Protein 6HP1 (pdb70)

Sequence (297 aa):
EDYLTVCPFERKIPGFSMSRVILNPEKYPLEREMVREKQVEMRQVLFCKENFSRVQKVLDFGCGGHHGGTTDVIQIAELYPHIKTHGFTITKAQAELGNQRIAQKNLGARAKIFNKDSSKDAFPDLYDMIVGIEVSFHIRNKHGLFQNISSSLNEEGTVLLIDYIANTRGPIVDQNVEVSIPTVQEWIELLAEHQLVIDEIIDVSPQIANALHDPDVEQYIKHLPKAVQDLYINTVNQSISLERGWISYCLFKLKKAPHLTYTKRCEWNASKLSKKRPYPEALAEMINSGYIPYPKQQTRT

InterPro domains:
  IPR006162 Phosphopantetheine attachment site [PS00012] (426-441)
  IPR006162 Phosphopantetheine attachment site [PS00012] (2368-2383)
  IPR009081 Phosphopantetheine binding ACP domain [PF00550] (401-467)
  IPR009081 Phosphopantetheine binding ACP domain [PF00550] (1481-1546)
  IPR009081 Phosphopantetheine binding ACP domain [PF00550] (1600-1664)
  IPR009081 Phosphopantetheine binding ACP domain [PF00550] (2346-2409)
  IPR009081 Phosphopantetheine binding ACP domain [PS50075] (397-471)
  IPR009081 Phosphopantetheine binding ACP domain [PS50075] (1473-1550)
  IPR009081 Phosphopantetheine binding ACP domain [PS50075] (1591-1668)
  IPR009081 Phosphopantetheine binding ACP domain [PS50075] (2338-2413)
  IPR013217 Methyltransfe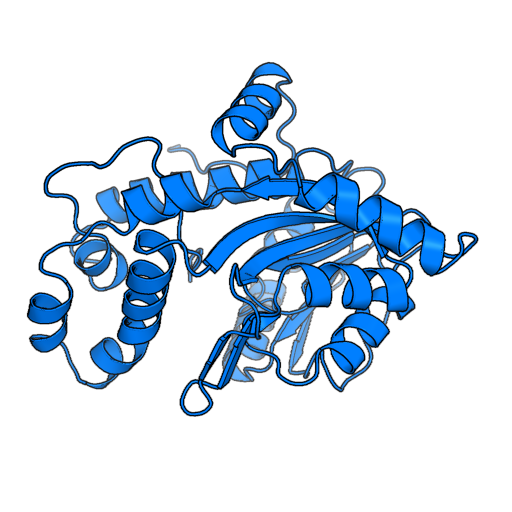rase type 12 [PF08242] (173-277)
  IPR013217 Methyltransferase type 12 [PF08242] (1222-1317)
  IPR014030 Beta-ketoacyl synthase-like, N-terminal domain [PF00109] (535-783)
  IPR014030 Beta-ketoacyl synthase-like, N-terminal domain [PF00109] (1707-1944)
  IPR014031 Beta-ketoacyl synthase, C-terminal domain [PF02801] (791-906)
  IPR014031 Beta-ketoacyl synthase, C-terminal domain [PF02801] (1952-2069)
  IPR016039 Thiolase-like [G3DSA:3.40.47.10] (536-1121)
  IPR016039 Thiolase-like [G3DSA:3.40.47.10] (1708-2289)
  IPR016039 Thiolase-like [SSF53901] (531-962)
  IPR016039 Thiolase-like [SSF53901] (1704-2109)

Organism: Brevibacillus brevis (strain 47 / JCM 6285 / NBRC 100599) (NCBI:txid358681)

Foldseek 3Di:
DAQDDQFFDPFFDPPDAPLCCVVVCVVVVVVVLVRRVRSFLVVLLLCQVDDLVPWAEEEEEACLNPPCLVQSCVLRVRHAYEYEHLDPVSQVVSVVVCVVVVNVVRGHYDNDHLLPDADDAAGQEYEYEAHPQLPDRLLSNLLRVLVRYDQFHKYKYWYKEFCDPAWDADVVSSGTHYHLLRVLLSQLVSQKAFPAKEWRLVRSLSSNVHVCVLVVLVVDDPVSSVVCVVVVVVSVCSVVVRMTTMITMMHGHVVDHSVVRSVRSNVRVVCHHYPVVSSVVSVVVVRRPDDDRDDDD

Nearest PDB structures (foldseek):
  6hp2-assembly1_A  TM=9.962E-01  e=2.944E-61  Brevibacillus brevis NBRC 100599
  6ecv-assembly1_A  TM=9.209E-01  e=7.630E-30  Stigmatella aurantiaca
  6ecx-assembly1_A  TM=9.294E-01  e=8.750E-29  Stigmatella aurantiaca
  6ect-assembly1_A  TM=9.116E-01  e=5.710E-29  Stigmatella aurantiaca
  6ecw-assembly1_B  TM=9.035E-01  e=3.348E-28  Stigmatella aurantiaca

Secondary structure (DSSP, 8-state):
----S----SS--TT--HHHHHH-TTT-HHHHHHHHHHHHHHHHHHHTT--TTT--EEEETT-TTTHHHHHHHHH-TT-EEEEEES-HHHHHHHHHHHHHTT-TTTEEEEE--TTTSPPSS-EEEEEEES-GGG-S-HHHHHHHHHHTEEEEEEEEEEEEEE-SSS-EEETTTTEEE-BHHHHHHHHHHTTEEEEEEEE-HHHHHHHH--TTHHHHHTTS-HHHHHHHHHHHHHHHHHHHTSEEEEEEEEEE-TTS-HHHHHHHHHHHHTTPEEHHHHHHHHHHHT---SPPPP---

Structure (mmCIF, N/CA/C/O backbone):
data_6HP1
#
_entry.id   6HP1
#
_cell.length_a   44.613
_cell.length_b   71.760
_cell.length_c   61.192
_cell.angle_alpha   90.00
_cell.angle_beta   104.07
_cell.angle_gamma   90.00
#
_symmetry.space_group_name_H-M   'P 1 21 1'
#
loop_
_entity.id
_entity.type
_entity.pdbx_description
1 polymer 'Putative polyketide synthase'
2 non-polymer 'ETHYL MERCURY ION'
3 water water
#
loop_
_atom_site.group_PDB
_atom_site.id
_atom_site.type_symbol
_atom_site.label_atom_id
_atom_site.label_alt_id
_atom_site.label_comp_id
_atom_site.label_asym_id
_atom_site.label_entity_id
_atom_site.label_seq_id
_atom_site.pdbx_PDB_ins_code
_atom_site.Cartn_x
_atom_site.Cartn_y
_atom_site.Cartn_z
_atom_site.occupancy
_atom_site.B_iso_or_equiv
_atom_site.auth_seq_id
_atom_site.auth_comp_id
_atom_site.auth_asym_id
_atom_site.auth_atom_id
_atom_site.pdbx_PDB_model_num
ATOM 1 N N . GLU A 1 42 ? 7.379 38.338 53.155 1.00 104.83 1164 GLU A N 1
ATOM 2 C CA . GLU A 1 42 ? 7.551 37.109 52.386 1.00 109.45 1164 GLU A CA 1
ATOM 3 C C . GLU A 1 42 ? 6.818 37.234 51.055 1.00 106.29 1164 GLU A C 1
ATOM 4 O O . GLU A 1 42 ? 5.696 36.750 50.902 1.00 117.73 1164 GLU A O 1
ATOM 15 N N . ASP A 1 43 ? 7.472 37.881 50.097 1.00 81.26 1165 ASP A N 1
ATOM 16 C CA . ASP A 1 43 ? 6.852 38.265 48.834 1.00 75.33 1165 ASP A CA 1
ATOM 17 C C . ASP A 1 43 ? 7.967 38.715 47.894 1.00 68.27 1165 ASP A C 1
ATOM 18 O O . ASP A 1 43 ? 9.141 38.763 48.276 1.00 65.48 1165 ASP A O 1
ATOM 27 N N . TYR A 1 44 ? 7.590 39.028 46.653 1.00 62.67 1166 TYR A N 1
ATOM 28 C CA . TYR A 1 44 ? 8.467 39.791 45.772 1.00 58.38 1166 TYR A CA 1
ATOM 29 C C . TYR A 1 44 ? 8.459 41.245 46.223 1.00 55.04 1166 TYR A C 1
ATOM 30 O O . TYR A 1 44 ? 7.390 41.819 46.458 1.00 55.21 1166 TYR A O 1
ATOM 48 N N . LEU A 1 45 ? 9.645 41.840 46.347 1.00 50.93 1167 LEU A N 1
ATOM 49 C CA . LEU A 1 45 ? 9.789 43.180 46.901 1.00 51.34 1167 LEU A CA 1
ATOM 50 C C . LEU A 1 45 ? 10.229 44.215 45.869 1.00 45.57 1167 LEU A C 1
ATOM 51 O O . LEU A 1 45 ? 10.457 45.376 46.228 1.00 39.65 1167 LEU A O 1
ATOM 67 N N . THR A 1 46 ? 10.331 43.840 44.598 1.00 46.57 1168 THR A N 1
ATOM 68 C CA . THR A 1 46 ? 10.710 44.795 43.567 1.00 42.87 1168 THR A CA 1
ATOM 69 C C . THR A 1 46 ? 9.538 45.716 43.212 1.00 40.06 1168 THR A C 1
ATOM 70 O O . THR A 1 46 ? 8.372 45.426 43.497 1.00 34.21 1168 THR A O 1
ATOM 81 N N . VAL A 1 47 ? 9.863 46.834 42.567 1.00 40.20 1169 VAL A N 1
ATOM 82 C CA . VAL A 1 47 ? 8.851 47.643 41.887 1.00 35.67 1169 VAL A CA 1
ATOM 83 C C . VAL A 1 47 ? 8.343 46.802 40.721 1.00 34.34 1169 VAL A C 1
ATOM 84 O O . VAL A 1 47 ? 8.885 45.722 40.457 1.00 35.91 1169 VAL A O 1
ATOM 97 N N . CYS A 1 48 ? 7.335 47.286 39.997 1.00 28.28 1170 CYS A N 1
ATOM 98 C CA . CYS A 1 48 ? 6.763 46.478 38.924 1.00 23.98 1170 CYS A CA 1
ATOM 99 C C . CYS A 1 48 ? 6.312 47.339 37.780 1.00 22.45 1170 CYS A C 1
ATOM 100 O O . CYS A 1 48 ? 5.959 48.521 37.956 1.00 23.28 1170 CYS A O 1
ATOM 107 N N . PRO A 1 49 ? 6.223 46.787 36.556 1.00 22.42 1171 PRO A N 1
ATOM 108 C CA . PRO A 1 49 ? 5.780 47.555 35.399 1.00 23.39 1171 PRO A CA 1
ATOM 109 C C . PRO A 1 49 ? 4.268 47.577 35.203 1.00 23.80 1171 PRO A C 1
ATOM 110 O O . PRO A 1 49 ? 3.622 46.533 35.269 1.00 23.05 1171 PRO A O 1
ATOM 121 N N . PHE A 1 50 ? 3.704 48.759 34.961 1.00 23.89 1172 PHE A N 1
ATOM 122 C CA . PHE A 1 50 ? 2.337 48.912 34.482 1.00 24.47 1172 PHE A CA 1
ATOM 123 C C . PHE A 1 50 ? 2.394 49.440 33.057 1.00 23.99 1172 PHE A C 1
ATOM 124 O O . PHE A 1 50 ? 3.063 50.445 32.806 1.00 23.08 1172 PHE A O 1
ATOM 141 N N . GLU A 1 51 ? 1.626 48.831 32.155 1.00 23.14 1173 GLU A N 1
ATOM 142 C CA . GLU A 1 51 ? 1.582 49.341 30.789 1.00 25.13 1173 GLU A CA 1
ATOM 143 C C . GLU A 1 51 ? 0.983 50.735 30.737 1.00 22.90 1173 GLU A C 1
ATOM 144 O O . GLU A 1 51 ? 1.297 51.508 29.829 1.00 22.68 1173 GLU A O 1
ATOM 156 N N . ARG A 1 52 ? 0.120 51.071 31.699 1.00 23.20 1174 ARG A N 1
ATOM 157 C CA . ARG A 1 52 ? -0.542 52.363 31.752 1.00 23.74 1174 ARG A CA 1
ATOM 158 C C . ARG A 1 52 ? -0.730 52.742 33.210 1.00 22.08 1174 ARG A C 1
ATOM 159 O O . ARG A 1 52 ? -0.721 51.883 34.092 1.00 23.97 1174 ARG A O 1
ATOM 180 N N . LYS A 1 53 ? -0.937 54.028 33.449 1.00 24.30 1175 LYS A N 1
ATOM 181 C CA . LYS A 1 53 ? -1.332 54.491 34.771 1.00 30.55 1175 LYS A CA 1
ATOM 182 C C . LYS A 1 53 ? -2.764 54.051 35.046 1.00 30.27 1175 LYS A C 1
ATOM 183 O O . LYS A 1 53 ? -3.627 54.160 34.173 1.00 30.55 1175 LYS A O 1
ATOM 202 N N . ILE A 1 54 ? -3.006 53.539 36.243 1.00 30.50 1176 ILE A N 1
ATOM 203 C CA . ILE A 1 54 ? -4.356 53.186 36.685 1.00 33.34 1176 ILE A CA 1
ATOM 204 C C . ILE A 1 54 ? -4.841 54.322 37.597 1.00 32.92 1176 ILE A C 1
ATOM 205 O O . ILE A 1 54 ? -4.308 54.462 38.706 1.00 30.35 1176 ILE A O 1
ATOM 221 N N . PRO A 1 55 ? -5.785 55.140 37.161 1.00 37.20 1177 PRO A N 1
ATOM 222 C CA . PRO A 1 55 ? -6.225 56.252 38.016 1.00 39.53 1177 PRO A CA 1
ATOM 223 C C . PRO A 1 55 ? -6.750 55.736 39.347 1.00 38.31 1177 PRO A C 1
ATOM 224 O O . PRO A 1 55 ? -7.418 54.705 39.417 1.00 38.09 1177 PRO A O 1
ATOM 235 N N . GLY A 1 56 ? -6.410 56.451 40.418 1.00 36.95 1178 GLY A N 1
ATOM 236 C CA . GLY A 1 56 ? -6.817 56.065 41.750 1.00 41.06 1178 GLY A CA 1
ATOM 237 C C . GLY A 1 56 ? -5.969 55.003 42.406 1.00 40.70 1178 GLY A C 1
ATOM 238 O O . GLY A 1 56 ? -6.018 54.867 43.634 1.00 40.31 1178 GLY A O 1
ATOM 242 N N . PHE A 1 57 ? -5.192 54.239 41.639 1.00 37.08 1179 PHE A N 1
ATOM 243 C CA . PHE A 1 57 ? -4.372 53.182 42.213 1.00 38.38 1179 PHE A CA 1
ATOM 244 C C . PHE A 1 57 ? -3.181 53.816 42.919 1.00 37.23 1179 PHE A C 1
ATOM 245 O O . PHE A 1 57 ? -2.448 54.612 42.326 1.00 36.97 1179 PHE A O 1
ATOM 262 N N . SER A 1 58 ? -3.012 53.498 44.198 1.00 33.31 1180 SER A N 1
ATOM 263 C CA . SER A 1 58 ? -1.931 54.035 45.010 1.00 31.55 1180 SER A CA 1
ATOM 264 C C . SER A 1 58 ? -1.016 52.889 45.419 1.00 31.72 1180 SER A C 1
ATOM 265 O O . SER A 1 58 ? -1.380 52.068 46.274 1.00 31.17 1180 SER A O 1
ATOM 273 N N . MET A 1 59 ? 0.182 52.848 44.828 1.00 30.79 1181 MET A N 1
ATOM 274 C CA . MET A 1 59 ? 1.136 51.788 45.145 1.00 28.84 1181 MET A CA 1
ATOM 275 C C . MET A 1 59 ? 1.527 51.826 46.617 1.00 30.39 1181 MET A C 1
ATOM 276 O O . MET A 1 59 ? 1.640 50.780 47.263 1.00 33.40 1181 MET A O 1
ATOM 290 N N . SER A 1 60 ? 1.719 53.024 47.176 1.00 29.32 1182 SER A N 1
ATOM 291 C CA . SER A 1 60 ? 2.146 53.105 48.570 1.00 27.71 1182 SER A CA 1
ATOM 292 C C . SER A 1 60 ? 1.106 52.476 49.495 1.00 28.82 1182 SER A C 1
ATOM 293 O O . SER A 1 60 ? 1.462 51.744 50.424 1.00 32.48 1182 SER A O 1
ATOM 301 N N . ARG A 1 61 ? -0.181 52.756 49.263 1.00 27.76 1183 ARG A N 1
ATOM 302 C CA . ARG A 1 61 ? -1.224 52.154 50.094 1.00 32.28 1183 ARG A CA 1
ATOM 303 C C . ARG A 1 61 ? -1.242 50.633 49.952 1.00 33.81 1183 ARG A C 1
ATOM 304 O O . ARG A 1 61 ? -1.416 49.912 50.941 1.00 33.07 1183 ARG A O 1
ATOM 325 N N . VAL A 1 62 ? -1.043 50.128 48.732 1.00 33.13 1184 VAL A N 1
ATOM 326 C CA . VAL A 1 62 ? -1.102 48.691 48.491 1.00 31.56 1184 VAL A CA 1
ATOM 327 C C . VAL A 1 62 ? 0.129 47.997 49.059 1.00 33.31 1184 VAL A C 1
ATOM 328 O O . VAL A 1 62 ? 0.030 46.925 49.673 1.00 34.91 1184 VAL A O 1
ATOM 341 N N . ILE A 1 63 ? 1.307 48.592 48.871 1.00 29.66 1185 ILE A N 1
ATOM 342 C CA . ILE A 1 63 ? 2.530 47.964 49.351 1.00 26.96 1185 ILE A CA 1
ATOM 343 C C . ILE A 1 63 ? 2.601 48.034 50.868 1.00 30.55 1185 ILE A C 1
ATOM 344 O O . ILE A 1 63 ? 3.011 47.072 51.524 1.00 34.96 1185 ILE A O 1
ATOM 360 N N . LEU A 1 64 ? 2.213 49.162 51.444 1.00 30.86 1186 LEU A N 1
ATOM 361 C CA . LEU A 1 64 ? 2.368 49.359 52.878 1.00 36.20 1186 LEU A CA 1
ATOM 362 C C . LEU A 1 64 ? 1.172 48.872 53.684 1.00 41.58 1186 LEU A C 1
ATOM 363 O O . LEU A 1 64 ? 1.292 48.742 54.908 1.00 45.76 1186 LEU A O 1
ATOM 379 N N . ASN A 1 65 ? 0.033 48.585 53.038 1.00 39.51 1187 ASN A N 1
ATOM 380 C CA . ASN A 1 65 ? -1.143 48.041 53.726 1.00 43.18 1187 ASN A CA 1
ATOM 381 C C . ASN A 1 65 ? -1.615 46.748 53.070 1.00 37.50 1187 ASN A C 1
ATOM 382 O O . ASN A 1 65 ? -2.804 46.587 52.777 1.00 36.16 1187 ASN A O 1
ATOM 393 N N . PRO A 1 66 ? -0.721 45.786 52.846 1.00 42.32 1188 PRO A N 1
ATOM 394 C CA . PRO A 1 66 ? -1.111 44.588 52.087 1.00 45.20 1188 PRO A CA 1
ATOM 395 C C . PRO A 1 66 ? -2.273 43.820 52.702 1.00 49.80 1188 PRO A C 1
ATOM 396 O O . PRO A 1 66 ? -2.932 43.052 51.991 1.00 50.25 1188 PRO A O 1
ATOM 407 N N . GLU A 1 67 ? -2.543 43.988 53.995 1.00 51.06 1189 GLU A N 1
ATOM 408 C CA . GLU A 1 67 ? -3.675 43.308 54.612 1.00 52.03 1189 GLU A CA 1
ATOM 409 C C . GLU A 1 67 ? -4.989 44.014 54.321 1.00 48.60 1189 GLU A C 1
ATOM 410 O O . GLU A 1 67 ? -6.050 43.388 54.389 1.00 49.21 1189 GLU A O 1
ATOM 422 N N . LYS A 1 68 ? -4.938 45.298 54.002 1.00 44.61 1190 LYS A N 1
ATOM 423 C CA . LYS A 1 68 ? -6.125 46.030 53.604 1.00 42.55 1190 LYS A CA 1
ATOM 424 C C . LYS A 1 68 ? -6.422 45.905 52.114 1.00 42.35 1190 LYS A C 1
ATOM 425 O O . LYS A 1 68 ? -7.589 46.006 51.719 1.00 40.96 1190 LYS A O 1
ATOM 444 N N . TYR A 1 69 ? -5.413 45.639 51.281 1.00 40.42 1191 TYR A N 1
ATOM 445 C CA . TYR A 1 69 ? -5.579 45.601 49.825 1.00 35.78 1191 TYR A CA 1
ATOM 446 C C . TYR A 1 69 ? -4.980 44.326 49.255 1.00 30.82 1191 TYR A C 1
ATOM 447 O O . TYR A 1 69 ? -4.119 44.371 48.373 1.00 30.85 1191 TYR A O 1
ATOM 465 N N . PRO A 1 70 ? -5.421 43.160 49.729 1.00 29.81 1192 PRO A N 1
ATOM 466 C CA . PRO A 1 70 ? -4.739 41.926 49.312 1.00 28.14 1192 PRO A CA 1
ATOM 467 C C . PRO A 1 70 ? -4.874 41.624 47.833 1.00 26.61 1192 PRO A C 1
ATOM 468 O O . PRO A 1 70 ? -3.933 41.110 47.222 1.00 27.15 1192 PRO A O 1
ATOM 479 N N . LEU A 1 71 ? -6.033 41.901 47.243 1.00 26.43 1193 LEU A N 1
ATOM 480 C CA . LEU A 1 71 ? -6.228 41.563 45.838 1.00 25.74 1193 LEU A CA 1
ATOM 481 C C . LEU A 1 71 ? -5.536 42.561 44.940 1.00 25.28 1193 LEU A C 1
ATOM 482 O O . LEU A 1 71 ? -5.002 42.181 43.892 1.00 24.63 1193 LEU A O 1
ATOM 498 N N . GLU A 1 72 ? -5.485 43.830 45.347 1.00 24.77 1194 GLU A N 1
ATOM 499 C CA . GLU A 1 72 ? -4.600 44.760 44.656 1.00 23.88 1194 GLU A CA 1
ATOM 500 C C . GLU A 1 72 ? -3.143 44.321 44.781 1.00 23.77 1194 GLU A C 1
ATOM 501 O O . GLU A 1 72 ? -2.351 44.493 43.851 1.00 22.41 1194 GLU A O 1
ATOM 513 N N . ARG A 1 73 ? -2.758 43.772 45.936 1.00 24.47 1195 ARG A N 1
ATOM 514 C CA . ARG A 1 73 ? -1.375 43.337 46.088 1.00 23.05 1195 ARG A CA 1
ATOM 515 C C . ARG A 1 73 ? -1.077 42.162 45.172 1.00 23.15 1195 ARG A C 1
ATOM 516 O O . ARG A 1 73 ? 0.068 41.982 44.743 1.00 23.31 1195 ARG A O 1
ATOM 537 N N . GLU A 1 74 ? -2.097 41.350 44.879 1.00 24.69 1196 GLU A N 1
ATOM 538 C CA . GLU A 1 74 ? -1.977 40.277 43.894 1.00 22.57 1196 GLU A CA 1
ATOM 539 C C . GLU A 1 74 ? -1.816 40.823 42.482 1.00 23.77 1196 GLU A C 1
ATOM 540 O O . GLU A 1 74 ? -1.073 40.254 41.672 1.00 25.52 1196 GLU A O 1
ATOM 552 N N . MET A 1 75 ? -2.521 41.912 42.156 1.00 26.53 1197 MET A N 1
ATOM 553 C CA . MET A 1 75 ? -2.321 42.584 40.876 1.00 25.28 1197 MET A CA 1
ATOM 554 C C . MET A 1 75 ? -0.871 43.014 40.714 1.00 23.92 1197 MET A C 1
ATOM 555 O O . MET A 1 75 ? -0.256 42.787 39.671 1.00 24.13 1197 MET A O 1
ATOM 569 N N . VAL A 1 76 ? -0.313 43.639 41.751 1.00 24.34 1198 VAL A N 1
ATOM 570 C CA . VAL A 1 76 ? 1.085 44.036 41.719 1.00 23.13 1198 VAL A CA 1
ATOM 571 C C . VAL A 1 76 ? 1.989 42.814 41.580 1.00 21.96 1198 VAL A C 1
ATOM 572 O O . VAL A 1 76 ? 2.939 42.815 40.793 1.00 22.19 1198 VAL A O 1
ATOM 585 N N . ARG A 1 77 ? 1.709 41.760 42.348 1.00 21.78 1199 ARG A N 1
ATOM 586 C CA . ARG A 1 77 ? 2.521 40.550 42.292 1.00 22.52 1199 ARG A CA 1
ATOM 587 C C . ARG A 1 77 ? 2.599 39.967 40.875 1.00 20.59 1199 ARG A C 1
ATOM 588 O O . ARG A 1 77 ? 3.667 39.503 40.448 1.00 20.05 1199 ARG A O 1
ATOM 609 N N . GLU A 1 78 ? 1.469 39.930 40.159 1.00 20.57 1200 GLU A N 1
ATOM 610 C CA . GLU A 1 78 ? 1.453 39.423 38.792 1.00 22.99 1200 GLU A CA 1
ATOM 611 C C . GLU A 1 78 ? 2.407 40.192 37.895 1.00 22.30 1200 GLU A C 1
ATOM 612 O O . GLU A 1 78 ? 3.007 39.617 36.981 1.00 22.42 1200 GLU A O 1
ATOM 624 N N . LYS A 1 79 ? 2.541 41.501 38.122 1.00 23.36 1201 LYS A N 1
ATOM 625 C CA . LYS A 1 79 ? 3.469 42.303 37.336 1.00 23.40 1201 LYS A CA 1
ATOM 626 C C . LYS A 1 79 ? 4.899 42.118 37.809 1.00 20.54 1201 LYS A C 1
ATOM 627 O O . LYS A 1 79 ? 5.831 42.173 36.999 1.00 20.13 1201 LYS A O 1
ATOM 646 N N . GLN A 1 80 ? 5.098 41.889 39.104 1.00 19.89 1202 GLN A N 1
ATOM 647 C CA . GLN A 1 80 ? 6.426 41.541 39.585 1.00 22.31 1202 GLN A CA 1
ATOM 648 C C . GLN A 1 80 ? 6.896 40.229 38.959 1.00 22.12 1202 GLN A C 1
ATOM 649 O O . GLN A 1 80 ? 8.064 40.093 38.567 1.00 22.39 1202 GLN A O 1
ATOM 663 N N . VAL A 1 81 ? 5.995 39.260 38.865 1.00 20.30 1203 VAL A N 1
ATOM 664 C CA . VAL A 1 81 ? 6.309 37.970 38.263 1.00 19.65 1203 VAL A CA 1
ATOM 665 C C . VAL A 1 81 ? 6.581 38.128 36.772 1.00 18.68 1203 VAL A C 1
ATOM 666 O O . VAL A 1 81 ? 7.558 37.581 36.240 1.00 19.25 1203 VAL A O 1
ATOM 679 N N . GLU A 1 82 ? 5.728 38.890 36.083 1.00 19.18 1204 GLU A N 1
ATOM 680 C CA . GLU A 1 82 ? 5.908 39.127 34.655 1.00 20.18 1204 GLU A CA 1
ATOM 681 C C . GLU A 1 82 ? 7.284 39.709 34.348 1.00 18.53 1204 GLU A C 1
ATOM 682 O O . GLU A 1 82 ? 7.960 39.274 33.406 1.00 18.17 1204 GLU A O 1
ATOM 694 N N . MET A 1 83 ? 7.699 40.717 35.103 1.00 17.16 1205 MET A N 1
ATOM 695 C CA . MET A 1 83 ? 8.995 41.339 34.837 1.00 17.51 1205 MET A CA 1
ATOM 696 C C . MET A 1 83 ? 10.132 40.350 35.045 1.00 19.12 1205 MET A C 1
ATOM 697 O O . MET A 1 83 ? 11.088 40.306 34.265 1.00 18.82 1205 MET A O 1
ATOM 711 N N . ARG A 1 84 ? 10.040 39.539 36.087 1.00 17.80 1206 ARG A N 1
ATOM 712 C CA . ARG A 1 84 ? 11.012 38.468 36.262 1.00 17.19 1206 ARG A CA 1
ATOM 713 C C . ARG A 1 84 ? 10.980 37.475 35.103 1.00 18.49 1206 ARG A C 1
ATOM 714 O O . ARG A 1 84 ? 12.025 36.941 34.706 1.00 19.69 1206 ARG A O 1
ATOM 735 N N . GLN A 1 85 ? 9.798 37.190 34.558 1.00 18.15 1207 GLN A N 1
ATOM 736 C CA . GLN A 1 85 ? 9.713 36.264 33.438 1.00 19.29 1207 GLN A CA 1
ATOM 737 C C . GLN A 1 85 ? 10.467 36.810 32.235 1.00 19.08 1207 GLN A C 1
ATOM 738 O O . GLN A 1 85 ? 11.220 36.084 31.577 1.00 18.10 1207 GLN A O 1
ATOM 752 N N . VAL A 1 86 ? 10.286 38.097 31.944 1.00 18.81 1208 VAL A N 1
ATOM 753 C CA . VAL A 1 86 ? 11.051 38.740 30.879 1.00 17.40 1208 VAL A CA 1
ATOM 754 C C . VAL A 1 86 ? 12.555 38.656 31.174 1.00 16.42 1208 VAL A C 1
ATOM 755 O O . VAL A 1 86 ? 13.353 38.391 30.275 1.00 17.06 1208 VAL A O 1
ATOM 768 N N . LEU A 1 87 ? 12.958 38.832 32.443 1.00 16.69 1209 LEU A N 1
ATOM 769 C CA . LEU A 1 87 ? 14.380 38.750 32.775 1.00 18.53 1209 LEU A CA 1
ATOM 770 C C . LEU A 1 87 ? 14.950 37.366 32.466 1.00 19.22 1209 LEU A C 1
ATOM 771 O O . LEU A 1 87 ? 16.096 37.245 32.004 1.00 17.82 1209 LEU A O 1
ATOM 787 N N . PHE A 1 88 ? 14.185 36.317 32.742 1.00 18.54 1210 PHE A N 1
ATOM 788 C CA . PHE A 1 88 ? 14.690 34.955 32.643 1.00 18.20 1210 PHE A CA 1
ATOM 789 C C . PHE A 1 88 ? 14.330 34.246 31.341 1.00 17.24 1210 PHE A C 1
ATOM 790 O O . PHE A 1 88 ? 14.719 33.080 31.165 1.00 18.02 1210 PHE A O 1
ATOM 807 N N . CYS A 1 89 ? 13.617 34.875 30.430 1.00 18.19 1211 CYS A N 1
ATOM 808 C CA . CYS A 1 89 ? 12.975 34.072 29.395 1.00 19.84 1211 CYS A CA 1
ATOM 809 C C . CYS A 1 89 ? 13.896 33.642 28.261 1.00 21.56 1211 CYS A C 1
ATOM 810 O O . CYS A 1 89 ? 13.426 32.931 27.360 1.00 24.57 1211 CYS A O 1
ATOM 817 N N . LYS A 1 90 ? 15.175 34.021 28.266 1.00 19.33 1212 LYS A N 1
ATOM 818 C CA . LYS A 1 90 ? 16.116 33.467 27.296 1.00 20.31 1212 LYS A CA 1
ATOM 819 C C . LYS A 1 90 ? 17.011 32.376 27.883 1.00 21.89 1212 LYS A C 1
ATOM 820 O O . LYS A 1 90 ? 17.843 31.824 27.159 1.00 24.58 1212 LYS A O 1
ATOM 839 N N . GLU A 1 91 ? 16.825 32.012 29.145 1.00 20.82 1213 GLU A N 1
ATOM 840 C CA . GLU A 1 91 ? 17.660 30.997 29.765 1.00 19.13 1213 GLU A CA 1
ATOM 841 C C . GLU A 1 91 ? 17.103 29.602 29.521 1.00 20.03 1213 GLU A C 1
ATOM 842 O O . GLU A 1 91 ? 15.884 29.391 29.506 1.00 20.54 1213 GLU A O 1
ATOM 854 N N . ASN A 1 92 ? 18.008 28.652 29.330 1.00 20.70 1214 ASN A N 1
ATOM 855 C CA . ASN A 1 92 ? 17.664 27.237 29.207 1.00 23.43 1214 ASN A CA 1
ATOM 856 C C . ASN A 1 92 ? 17.985 26.598 30.547 1.00 22.43 1214 ASN A C 1
ATOM 857 O O . ASN A 1 92 ? 19.133 26.240 30.816 1.00 22.88 1214 ASN A O 1
ATOM 868 N N . PHE A 1 93 ? 16.962 26.440 31.386 1.00 22.05 1215 PHE A N 1
ATOM 869 C CA . PHE A 1 93 ? 17.175 25.885 32.716 1.00 25.36 1215 PHE A CA 1
ATOM 870 C C . PHE A 1 93 ? 17.586 24.420 32.667 1.00 26.67 1215 PHE A C 1
ATOM 871 O O . PHE A 1 93 ? 18.144 23.913 33.648 1.00 25.39 1215 PHE A O 1
ATOM 888 N N . SER A 1 94 ? 17.381 23.736 31.534 1.00 24.56 1216 SER A N 1
ATOM 889 C CA . SER A 1 94 ? 17.856 22.353 31.449 1.00 27.99 1216 SER A CA 1
ATOM 890 C C . SER A 1 94 ? 19.372 22.298 31.359 1.00 29.32 1216 SER A C 1
ATOM 891 O O . SER A 1 94 ? 19.980 21.317 31.813 1.00 29.46 1216 SER A O 1
ATOM 899 N N . ARG A 1 95 ? 19.991 23.301 30.7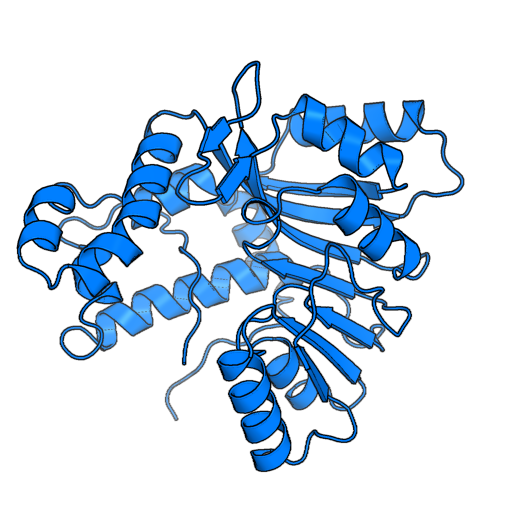33 1.00 29.16 1217 ARG A N 1
ATOM 900 C CA . ARG A 1 95 ? 21.445 23.347 30.647 1.00 31.09 1217 ARG A CA 1
ATOM 901 C C . ARG A 1 95 ? 22.075 23.886 31.921 1.00 30.14 1217 ARG A C 1
ATOM 902 O O . ARG A 1 95 ? 23.215 23.550 32.230 1.00 34.17 1217 ARG A O 1
ATOM 923 N N . VAL A 1 96 ? 21.365 24.756 32.641 1.00 24.95 1218 VAL A N 1
ATOM 924 C CA . VAL A 1 96 ? 21.893 25.313 33.881 1.00 24.26 1218 VAL A CA 1
ATOM 925 C C . VAL A 1 96 ? 22.043 24.214 34.919 1.00 26.96 1218 VAL A C 1
ATOM 926 O O . VAL A 1 96 ? 21.152 23.373 35.100 1.00 31.58 1218 VAL A O 1
ATOM 939 N N . GLN A 1 97 ? 23.176 24.228 35.621 1.00 27.59 1219 GLN A N 1
ATOM 940 C CA . GLN A 1 97 ? 23.399 23.326 36.737 1.00 30.65 1219 GLN A CA 1
ATOM 941 C C . GLN A 1 97 ? 23.615 24.030 38.056 1.00 28.40 1219 GLN A C 1
ATOM 942 O O . GLN A 1 97 ? 23.283 23.455 39.096 1.00 25.73 1219 GLN A O 1
ATOM 956 N N . LYS A 1 98 ? 24.152 25.256 38.047 1.00 26.33 1220 LYS A N 1
ATOM 957 C CA . LYS A 1 98 ? 24.404 26.009 39.264 1.00 24.97 1220 LYS A CA 1
ATOM 958 C C . LYS A 1 98 ? 23.997 27.460 39.055 1.00 25.08 1220 LYS A C 1
ATOM 959 O O . LYS A 1 98 ? 24.293 28.054 38.011 1.00 24.87 1220 LYS A O 1
ATOM 978 N N . VAL A 1 99 ? 23.322 28.016 40.060 1.00 23.44 1221 VAL A N 1
ATOM 979 C CA . VAL A 1 99 ? 22.804 29.380 40.025 1.00 22.25 1221 VAL A CA 1
ATOM 980 C C . VAL A 1 99 ? 23.236 30.088 41.297 1.00 22.91 1221 VAL A C 1
ATOM 981 O O . VAL A 1 99 ? 23.195 29.506 42.387 1.00 23.44 1221 VAL A O 1
ATOM 994 N N . LEU A 1 100 ? 23.645 31.342 41.155 1.00 22.11 1222 LEU A N 1
ATOM 995 C CA . LEU A 1 100 ? 23.928 32.211 42.287 1.00 22.64 1222 LEU A CA 1
ATOM 996 C C . LEU A 1 100 ? 23.004 33.416 42.234 1.00 21.55 1222 LEU A C 1
ATOM 997 O O . LEU A 1 100 ? 22.818 34.017 41.169 1.00 20.72 1222 LEU A O 1
ATOM 1013 N N . ASP A 1 101 ? 22.445 33.768 43.377 1.00 23.26 1223 ASP A N 1
ATOM 1014 C CA . ASP A 1 101 ? 21.717 35.027 43.564 1.00 23.82 1223 ASP A CA 1
ATOM 1015 C C . ASP A 1 101 ? 22.536 35.851 44.555 1.00 24.88 1223 ASP A C 1
ATOM 1016 O O . ASP A 1 101 ? 22.627 35.485 45.725 1.00 25.79 1223 ASP A O 1
ATOM 1025 N N . PHE A 1 102 ? 23.160 36.945 44.096 1.00 22.34 1224 PHE A N 1
ATOM 1026 C CA . PHE A 1 102 ? 24.130 37.618 44.957 1.00 20.52 1224 PHE A CA 1
ATOM 1027 C C . PHE A 1 102 ? 23.520 38.697 45.826 1.00 21.90 1224 PHE A C 1
ATOM 1028 O O . PHE A 1 102 ? 24.253 39.412 46.516 1.00 24.75 1224 PHE A O 1
ATOM 1045 N N . GLY A 1 103 ? 22.203 38.801 45.843 1.00 22.39 1225 GLY A N 1
ATOM 1046 C CA . GLY A 1 103 ? 21.523 39.657 46.796 1.00 25.38 1225 GLY A CA 1
ATOM 1047 C C . GLY A 1 103 ? 20.152 39.041 46.987 1.00 26.61 1225 GLY A C 1
ATOM 1048 O O . GLY A 1 103 ? 19.154 39.548 46.482 1.00 26.66 1225 GLY A O 1
ATOM 1052 N N . CYS A 1 104 ? 20.106 37.892 47.650 1.00 29.26 1226 CYS A N 1
ATOM 1053 C CA . CYS A 1 104 ? 18.945 37.021 47.568 1.00 32.29 1226 CYS A CA 1
ATOM 1054 C C . CYS A 1 104 ? 17.877 37.326 48.607 1.00 36.88 1226 CYS A C 1
ATOM 1055 O O . CYS A 1 104 ? 16.820 36.679 48.587 1.00 36.75 1226 CYS A O 1
ATOM 1062 N N A GLY A 1 105 ? 18.119 38.281 49.504 0.61 39.81 1227 GLY A N 1
ATOM 1063 N N B GLY A 1 105 ? 18.118 38.269 49.509 0.39 39.82 1227 GLY A N 1
ATOM 1064 C CA A GLY A 1 105 ? 17.148 38.630 50.532 0.61 44.14 1227 GLY A CA 1
ATOM 1065 C CA B GLY A 1 105 ? 17.157 38.591 50.545 0.39 44.14 1227 GLY A CA 1
ATOM 1066 C C A GLY A 1 105 ? 16.891 37.431 51.410 0.61 45.95 1227 GLY A C 1
ATOM 1067 C C B GLY A 1 105 ? 15.749 38.763 50.017 0.39 49.92 1227 GLY A C 1
ATOM 1068 O O A GLY A 1 105 ? 17.821 36.831 51.958 0.61 47.88 1227 GLY A O 1
ATOM 1069 O O B GLY A 1 105 ? 14.827 38.049 50.427 0.39 52.86 1227 GLY A O 1
ATOM 1076 N N A HIS A 1 106 ? 15.636 37.041 51.550 0.61 47.23 1228 HIS A N 1
ATOM 1077 N N B HIS A 1 106 ? 15.573 39.710 49.094 0.39 51.02 1228 HIS A N 1
ATOM 1078 C CA A HIS A 1 106 ? 15.386 35.773 52.263 0.61 45.90 1228 HIS A CA 1
ATOM 1079 C CA B HIS A 1 106 ? 14.268 39.915 48.480 0.39 48.18 1228 HIS A CA 1
ATOM 1080 C C A HIS A 1 106 ? 15.672 34.505 51.243 0.61 47.48 1228 HIS A C 1
ATOM 1081 C C B HIS A 1 106 ? 13.926 38.796 47.504 0.39 44.41 1228 HIS A C 1
ATOM 1082 O O A HIS A 1 106 ? 15.702 33.388 51.799 0.61 45.93 1228 HIS A O 1
ATOM 1083 O O B HIS A 1 106 ? 12.749 38.450 47.343 0.39 45.44 1228 HIS A O 1
ATOM 1110 N N A GLY A 1 107 ? 16.215 34.684 49.984 0.61 43.50 1229 GLY A N 1
ATOM 1111 N N B GLY A 1 107 ? 14.932 38.226 46.843 0.39 42.60 1229 GLY A N 1
ATOM 1112 C CA A GLY A 1 107 ? 16.307 33.604 48.964 0.61 30.45 1229 GLY A CA 1
ATOM 1113 C CA B GLY A 1 107 ? 14.704 37.189 45.861 0.39 48.28 1229 GLY A CA 1
ATOM 1114 C C A GLY A 1 107 ? 15.098 33.139 48.139 0.61 31.58 1229 GLY A C 1
ATOM 1115 C C B GLY A 1 107 ? 14.524 35.800 46.435 0.39 48.45 1229 GLY A C 1
ATOM 1116 O O A GLY A 1 107 ? 14.913 31.920 47.958 0.61 30.09 1229 GLY A O 1
ATOM 1117 O O B GLY A 1 107 ? 15.485 35.180 46.906 0.39 47.89 1229 GLY A O 1
ATOM 1124 N N A THR A 1 108 ? 14.279 34.053 47.598 0.61 45.60 1230 THR A N 1
ATOM 1125 N N B THR A 1 108 ? 13.290 35.289 46.371 0.39 46.60 1230 THR A N 1
ATOM 1126 C CA A THR A 1 108 ? 13.062 33.641 46.886 0.61 44.02 1230 THR A CA 1
ATOM 1127 C CA B THR A 1 108 ? 12.969 33.913 46.738 0.39 44.88 1230 THR A CA 1
ATOM 1128 C C A THR A 1 108 ? 13.388 32.820 45.641 0.61 36.08 1230 THR A C 1
ATOM 1129 C C B THR A 1 108 ? 13.326 32.933 45.632 0.39 35.97 1230 THR A C 1
ATOM 1130 O O A THR A 1 108 ? 12.872 31.705 45.469 0.61 32.04 1230 THR A O 1
ATOM 1131 O O B THR A 1 108 ? 12.785 31.814 45.583 0.39 31.98 1230 THR A O 1
ATOM 1152 N N . ASP A 1 109 ? 14.218 33.366 44.747 1.00 37.22 1231 ASP A N 1
ATOM 1153 C CA . ASP A 1 109 ? 14.551 32.630 43.532 1.00 31.31 1231 ASP A CA 1
ATOM 1154 C C . ASP A 1 109 ? 15.455 31.444 43.818 1.00 23.84 1231 ASP A C 1
ATOM 1155 O O . ASP A 1 109 ? 15.412 30.446 43.094 1.00 24.54 1231 ASP A O 1
ATOM 1164 N N . VAL A 1 110 ? 16.303 31.531 44.842 1.00 21.74 1232 VAL A N 1
ATOM 1165 C CA . VAL A 1 110 ? 17.159 30.387 45.139 1.00 28.12 1232 VAL A CA 1
ATOM 1166 C C . VAL A 1 110 ? 16.308 29.178 45.515 1.00 25.38 1232 VAL A C 1
ATOM 1167 O O . VAL A 1 110 ? 16.597 28.049 45.106 1.00 27.07 1232 VAL A O 1
ATOM 1180 N N . ILE A 1 111 ? 15.230 29.397 46.271 1.00 24.40 1233 ILE A N 1
ATOM 1181 C CA . ILE A 1 111 ? 14.358 28.295 46.654 1.00 26.43 1233 ILE A CA 1
ATOM 1182 C C . ILE A 1 111 ? 13.482 27.857 45.482 1.00 26.91 1233 ILE A C 1
ATOM 1183 O O . ILE A 1 111 ? 13.401 26.664 45.166 1.00 29.07 1233 ILE A O 1
ATOM 1199 N N . GLN A 1 112 ? 12.794 28.803 44.830 1.00 25.61 1234 GLN A N 1
ATOM 1200 C CA . GLN A 1 112 ? 11.848 28.424 43.780 1.00 25.29 1234 GLN A CA 1
ATOM 1201 C C . GLN A 1 112 ? 12.555 27.768 42.597 1.00 25.84 1234 GLN A C 1
ATOM 1202 O O . GLN A 1 112 ? 12.066 26.769 42.047 1.00 28.81 1234 GLN A O 1
ATOM 1216 N N . ILE A 1 113 ? 13.708 28.298 42.190 1.00 23.79 1235 ILE A N 1
ATOM 1217 C CA . ILE A 1 113 ? 14.416 27.676 41.073 1.00 25.61 1235 ILE A CA 1
ATOM 1218 C C . ILE A 1 113 ? 14.762 26.239 41.433 1.00 30.25 1235 ILE A C 1
ATOM 1219 O O . ILE A 1 113 ? 14.525 25.307 40.653 1.00 29.32 1235 ILE A O 1
ATOM 1235 N N . ALA A 1 114 ? 15.269 26.031 42.652 1.00 30.71 1236 ALA A N 1
ATOM 1236 C CA . ALA A 1 114 ? 15.685 24.699 43.068 1.00 30.54 1236 ALA A CA 1
ATOM 1237 C C . ALA A 1 114 ? 14.500 23.758 43.201 1.00 32.12 1236 ALA A C 1
ATOM 1238 O O . ALA A 1 114 ? 14.636 22.558 42.930 1.00 33.53 1236 ALA A O 1
ATOM 1245 N N . GLU A 1 115 ? 13.334 24.254 43.614 1.00 34.95 1237 GLU A N 1
ATOM 1246 C CA . GLU A 1 115 ? 12.224 23.315 43.730 1.00 43.47 1237 GLU A CA 1
ATOM 1247 C C . GLU A 1 115 ? 11.574 23.055 42.376 1.00 39.09 1237 GLU A C 1
ATOM 1248 O O . GLU A 1 115 ? 11.083 21.951 42.141 1.00 36.08 1237 GLU A O 1
ATOM 1260 N N . LEU A 1 116 ? 11.622 24.014 41.451 1.00 36.57 1238 LEU A N 1
ATOM 1261 C CA . LEU A 1 116 ? 11.046 23.790 40.129 1.00 35.62 1238 LEU A CA 1
ATOM 1262 C C . LEU A 1 116 ? 11.944 22.935 39.241 1.00 33.75 1238 LEU A C 1
ATOM 1263 O O . LEU A 1 116 ? 11.442 22.211 38.378 1.00 35.71 1238 LEU A O 1
ATOM 1279 N N . TYR A 1 117 ? 13.262 23.010 39.433 1.00 30.06 1239 TYR A N 1
ATOM 1280 C CA . TYR A 1 117 ? 14.253 22.317 38.607 1.00 32.48 1239 TYR A CA 1
ATOM 1281 C C . TYR A 1 117 ? 15.122 21.448 39.504 1.00 33.06 1239 TYR A C 1
ATOM 1282 O O . TYR A 1 117 ? 16.195 21.874 39.957 1.00 31.70 1239 TYR A O 1
ATOM 1300 N N . PRO A 1 118 ? 14.707 20.210 39.781 1.00 31.90 1240 PRO A N 1
ATOM 1301 C CA . PRO A 1 118 ? 15.414 19.405 40.794 1.00 33.94 1240 PRO A CA 1
ATOM 1302 C C . PRO A 1 118 ? 16.879 19.121 40.474 1.00 34.50 1240 PRO A C 1
ATOM 1303 O O . PRO A 1 118 ? 17.612 18.698 41.378 1.00 33.27 1240 PRO A O 1
ATOM 1314 N N . HIS A 1 119 ? 17.337 19.334 39.246 1.00 31.28 1241 HIS A N 1
ATOM 1315 C CA . HIS A 1 119 ? 18.735 19.096 38.915 1.00 30.78 1241 HIS A CA 1
ATOM 1316 C C . HIS A 1 119 ? 19.634 20.295 39.176 1.00 31.45 1241 HIS A C 1
ATOM 1317 O O . HIS A 1 119 ? 20.842 20.197 38.945 1.00 30.54 1241 HIS A O 1
ATOM 1331 N N . ILE A 1 120 ? 19.081 21.433 39.606 1.00 31.62 1242 ILE A N 1
ATOM 1332 C CA . ILE A 1 120 ? 19.855 22.657 39.797 1.00 28.65 1242 ILE A CA 1
ATOM 1333 C C . ILE A 1 120 ? 20.232 22.794 41.265 1.00 28.01 1242 ILE A C 1
ATOM 1334 O O . ILE A 1 120 ? 19.441 22.470 42.158 1.00 29.47 1242 ILE A O 1
ATOM 1350 N N . LYS A 1 121 ? 21.456 23.254 41.513 1.00 25.97 1243 LYS A N 1
ATOM 1351 C CA . LYS A 1 121 ? 21.893 23.673 42.838 1.00 28.78 1243 LYS A CA 1
ATOM 1352 C C . LYS A 1 121 ? 22.010 25.191 42.845 1.00 26.79 1243 LYS A C 1
ATOM 1353 O O . LYS A 1 121 ? 22.532 25.785 41.894 1.00 26.95 1243 LYS A O 1
ATOM 1372 N N . THR A 1 122 ? 21.514 25.806 43.914 1.00 25.35 1244 THR A N 1
ATOM 1373 C CA . THR A 1 122 ? 21.388 27.259 43.987 1.00 24.46 1244 THR A CA 1
ATOM 1374 C C . THR A 1 122 ? 22.072 27.782 45.242 1.00 25.50 1244 THR A C 1
ATOM 1375 O O . THR A 1 122 ? 22.002 27.155 46.307 1.00 25.39 1244 THR A O 1
ATOM 1386 N N . HIS A 1 123 ? 22.738 28.927 45.101 1.00 26.04 1245 HIS A N 1
ATOM 1387 C CA . HIS A 1 123 ? 23.385 29.621 46.207 1.00 26.06 1245 HIS A CA 1
ATOM 1388 C C . HIS A 1 123 ? 22.860 31.045 46.295 1.00 23.14 1245 HIS A C 1
ATOM 1389 O O . HIS A 1 123 ? 22.629 31.690 45.269 1.00 20.76 1245 HIS A O 1
ATOM 1403 N N . GLY A 1 124 ? 22.711 31.533 47.512 1.00 23.37 1246 GLY A N 1
ATOM 1404 C CA . GLY A 1 124 ? 22.322 32.910 47.734 1.00 22.76 1246 GLY A CA 1
ATOM 1405 C C . GLY A 1 124 ? 23.251 33.597 48.742 1.00 23.26 1246 GLY A C 1
ATOM 1406 O O . GLY A 1 124 ? 23.700 32.969 49.687 1.00 25.04 1246 GLY A O 1
ATOM 1410 N N . PHE A 1 125 ? 23.510 34.866 48.487 1.00 22.54 1247 PHE A N 1
ATOM 1411 C CA . PHE A 1 125 ? 24.254 35.727 49.400 1.00 24.62 1247 PHE A CA 1
ATOM 1412 C C . PHE A 1 125 ? 23.293 36.828 49.841 1.00 24.61 1247 PHE A C 1
ATOM 1413 O O . PHE A 1 125 ? 22.669 37.467 48.989 1.00 24.70 1247 PHE A O 1
ATOM 1430 N N . THR A 1 126 ? 23.186 37.065 51.151 1.00 24.51 1248 THR A N 1
ATOM 1431 C CA . THR A 1 126 ? 22.455 38.217 51.662 1.00 26.02 1248 THR A CA 1
ATOM 1432 C C . THR A 1 126 ? 23.234 38.822 52.823 1.00 25.26 1248 THR A C 1
ATOM 1433 O O . THR A 1 126 ? 23.790 38.098 53.650 1.00 26.94 1248 THR A O 1
ATOM 1444 N N . ILE A 1 127 ? 23.278 40.153 52.871 1.00 26.38 1249 ILE A N 1
ATOM 1445 C CA . ILE A 1 127 ? 23.986 40.838 53.941 1.00 30.64 1249 ILE A CA 1
ATOM 1446 C C . ILE A 1 127 ? 23.256 40.755 55.272 1.00 34.85 1249 ILE A C 1
ATOM 1447 O O . ILE A 1 127 ? 23.848 41.044 56.315 1.00 36.37 1249 ILE A O 1
ATOM 1463 N N . THR A 1 128 ? 21.999 40.335 55.263 1.00 38.48 1250 THR A N 1
ATOM 1464 C CA . THR A 1 128 ? 21.131 40.417 56.429 1.00 37.50 1250 THR A CA 1
ATOM 1465 C C . THR A 1 128 ? 21.041 39.068 57.124 1.00 34.41 1250 THR A C 1
ATOM 1466 O O . THR A 1 128 ? 20.474 38.120 56.571 1.00 30.83 1250 THR A O 1
ATOM 1477 N N . LYS A 1 129 ? 21.538 39.006 58.361 1.00 37.85 1251 LYS A N 1
ATOM 1478 C CA . LYS A 1 129 ? 21.570 37.743 59.093 1.00 42.92 1251 LYS A CA 1
ATOM 1479 C C . LYS A 1 129 ? 20.182 37.114 59.170 1.00 39.78 1251 LYS A C 1
ATOM 1480 O O . LYS A 1 129 ? 20.018 35.914 58.918 1.00 38.27 1251 LYS A O 1
ATOM 1499 N N . ALA A 1 130 ? 19.164 37.916 59.513 1.00 36.20 1252 ALA A N 1
ATOM 1500 C CA . ALA A 1 130 ? 17.820 37.382 59.712 1.00 37.87 1252 ALA A CA 1
ATOM 1501 C C . ALA A 1 130 ? 17.249 36.812 58.425 1.00 34.79 1252 ALA A C 1
ATOM 1502 O O . ALA A 1 130 ? 16.456 35.860 58.458 1.00 34.11 1252 ALA A O 1
ATOM 1509 N N . GLN A 1 131 ? 17.619 37.395 57.287 1.00 30.28 1253 GLN A N 1
ATOM 1510 C CA . GLN A 1 131 ? 17.148 36.885 56.001 1.00 32.73 1253 GLN A CA 1
ATOM 1511 C C . GLN A 1 131 ? 17.789 35.543 55.668 1.00 30.56 1253 GLN A C 1
ATOM 1512 O O . GLN A 1 131 ? 17.109 34.629 55.178 1.00 30.81 1253 GLN A O 1
ATOM 1526 N N . ALA A 1 132 ? 19.100 35.414 55.891 1.00 31.24 1254 ALA A N 1
ATOM 1527 C CA . ALA A 1 132 ? 19.764 34.129 55.686 1.00 32.90 1254 ALA A CA 1
ATOM 1528 C C . ALA A 1 132 ? 19.146 33.049 56.564 1.00 32.18 1254 ALA A C 1
ATOM 1529 O O . ALA A 1 132 ? 18.837 31.946 56.096 1.00 30.07 1254 ALA A O 1
ATOM 1536 N N . GLU A 1 133 ? 18.958 33.348 57.848 1.00 32.44 1255 GLU A N 1
ATOM 1537 C CA . GLU A 1 133 ? 18.348 32.380 58.755 1.00 33.08 1255 GLU A CA 1
ATOM 1538 C C . GLU A 1 133 ? 16.959 31.978 58.281 1.00 32.64 1255 GLU A C 1
ATOM 1539 O O . GLU A 1 133 ? 16.621 30.791 58.240 1.00 34.41 1255 GLU A O 1
ATOM 1551 N N . LEU A 1 134 ? 16.141 32.955 57.894 1.00 32.87 1256 LEU A N 1
ATOM 1552 C CA . LEU A 1 134 ? 14.804 32.642 57.406 1.00 35.69 1256 LEU A CA 1
ATOM 1553 C C . LEU A 1 134 ? 14.868 31.828 56.119 1.00 33.41 1256 LEU A C 1
ATOM 1554 O O . LEU A 1 134 ? 14.136 30.845 55.952 1.00 32.36 1256 LEU A O 1
ATOM 1570 N N . GLY A 1 135 ? 15.743 32.219 55.197 1.00 32.94 1257 GLY A N 1
ATOM 1571 C CA . GLY A 1 135 ? 15.870 31.466 53.960 1.00 32.56 1257 GLY A CA 1
ATOM 1572 C C . GLY A 1 135 ? 16.304 30.028 54.191 1.00 31.45 1257 GLY A C 1
ATOM 1573 O O . GLY A 1 135 ? 15.746 29.094 53.610 1.00 33.66 1257 GLY A O 1
ATOM 1577 N N . ASN A 1 136 ? 17.317 29.831 55.035 1.00 29.60 1258 ASN A N 1
ATOM 1578 C CA . ASN A 1 136 ? 17.792 28.478 55.312 1.00 32.75 1258 ASN A CA 1
ATOM 1579 C C . ASN A 1 136 ? 16.769 27.655 56.089 1.00 33.63 1258 ASN A C 1
ATOM 1580 O O . ASN A 1 136 ? 16.739 26.427 55.949 1.00 37.18 1258 ASN A O 1
ATOM 1591 N N . GLN A 1 137 ? 15.941 28.292 56.921 1.00 33.67 1259 GLN A N 1
ATOM 1592 C CA . GLN A 1 137 ? 14.817 27.583 57.529 1.00 38.87 1259 GLN A CA 1
ATOM 1593 C C . GLN A 1 137 ? 13.851 27.084 56.462 1.00 38.51 1259 GLN A C 1
ATOM 1594 O O . GLN A 1 137 ? 13.424 25.922 56.486 1.00 37.32 1259 GLN A O 1
ATOM 1608 N N . ARG A 1 138 ? 13.486 27.960 55.516 1.00 36.69 1260 ARG A N 1
ATOM 1609 C CA . ARG A 1 138 ? 12.547 27.579 54.470 1.00 35.26 1260 ARG A CA 1
ATOM 1610 C C . ARG A 1 138 ? 13.144 26.513 53.561 1.00 35.62 1260 ARG A C 1
ATOM 1611 O O . ARG A 1 138 ? 12.421 25.642 53.062 1.00 38.87 1260 ARG A O 1
ATOM 1632 N N . ILE A 1 139 ? 14.454 26.562 53.340 1.00 34.75 1261 ILE A N 1
ATOM 1633 C CA . ILE A 1 139 ? 15.126 25.492 52.607 1.00 35.33 1261 ILE A CA 1
ATOM 1634 C C . ILE A 1 139 ? 14.978 24.174 53.352 1.00 36.31 1261 ILE A C 1
ATOM 1635 O O . ILE A 1 139 ? 14.670 23.133 52.755 1.00 34.21 1261 ILE A O 1
ATOM 1651 N N . ALA A 1 140 ? 15.180 24.193 54.669 1.00 39.76 1262 ALA A N 1
ATOM 1652 C CA . ALA A 1 140 ? 15.003 22.976 55.458 1.00 43.20 1262 ALA A CA 1
ATOM 1653 C C . ALA A 1 140 ? 13.549 22.513 55.445 1.00 44.43 1262 ALA A C 1
ATOM 1654 O O . ALA A 1 140 ? 13.265 21.324 55.266 1.00 44.83 1262 ALA A O 1
ATOM 1661 N N . GLN A 1 141 ? 12.608 23.438 55.650 1.00 42.94 1263 GLN A N 1
ATOM 1662 C CA . GLN A 1 141 ? 11.202 23.056 55.676 1.00 44.41 1263 GLN A CA 1
ATOM 1663 C C . GLN A 1 141 ? 10.776 22.387 54.382 1.00 42.70 1263 GLN A C 1
ATOM 1664 O O . GLN A 1 141 ? 9.822 21.601 54.386 1.00 42.92 1263 GLN A O 1
ATOM 1678 N N . LYS A 1 142 ? 11.476 22.654 53.284 1.00 42.68 1264 LYS A N 1
ATOM 1679 C CA . LYS A 1 142 ? 11.154 22.074 51.987 1.00 42.60 1264 LYS A CA 1
ATOM 1680 C C . LYS A 1 142 ? 12.083 20.925 51.599 1.00 43.18 1264 LYS A C 1
ATOM 1681 O O . LYS A 1 142 ? 11.907 20.342 50.528 1.00 44.07 1264 LYS A O 1
ATOM 1700 N N . ASN A 1 143 ? 13.056 20.585 52.450 1.00 43.23 1265 ASN A N 1
ATOM 1701 C CA . ASN A 1 143 ? 13.979 19.471 52.211 1.00 46.79 1265 ASN A CA 1
ATOM 1702 C C . ASN A 1 143 ? 14.842 19.694 50.966 1.00 43.27 1265 ASN A C 1
ATOM 1703 O O . ASN A 1 143 ? 15.158 18.756 50.229 1.00 44.88 1265 ASN A O 1
ATOM 1714 N N . LEU A 1 144 ? 15.248 20.949 50.744 1.00 36.23 1266 LEU A N 1
ATOM 1715 C CA . LEU A 1 144 ? 16.113 21.320 49.628 1.00 34.47 1266 LEU A CA 1
ATOM 1716 C C . LEU A 1 144 ? 17.558 21.548 50.050 1.00 34.47 1266 LEU A C 1
ATOM 1717 O O . LEU A 1 144 ? 18.361 22.023 49.242 1.00 36.04 1266 LEU A O 1
ATOM 1733 N N . GLY A 1 145 ? 17.908 21.236 51.297 1.00 34.24 1267 GLY A N 1
ATOM 1734 C CA . GLY A 1 145 ? 19.220 21.591 51.803 1.00 36.93 1267 GLY A CA 1
ATOM 1735 C C . GLY A 1 145 ? 20.359 20.991 51.012 1.00 40.98 1267 GLY A C 1
ATOM 1736 O O . GLY A 1 145 ? 21.471 21.537 51.016 1.00 45.28 1267 GLY A O 1
ATOM 1740 N N . ALA A 1 146 ? 20.111 19.883 50.326 1.00 40.41 1268 ALA A N 1
ATOM 1741 C CA . ALA A 1 146 ? 21.158 19.252 49.542 1.00 40.26 1268 ALA A CA 1
ATOM 1742 C C . ALA A 1 146 ? 21.473 20.014 48.268 1.00 40.40 1268 ALA A C 1
ATOM 1743 O O . ALA A 1 146 ? 22.506 19.741 47.644 1.00 41.49 1268 ALA A O 1
ATOM 1750 N N . ARG A 1 147 ? 20.620 20.952 47.870 1.00 37.54 1269 ARG A N 1
ATOM 1751 C CA . ARG A 1 147 ? 20.806 21.662 46.613 1.00 37.34 1269 ARG A CA 1
ATOM 1752 C C . ARG A 1 147 ? 20.699 23.175 46.719 1.00 37.12 1269 ARG A C 1
ATOM 1753 O O . ARG A 1 147 ? 21.058 23.863 45.756 1.00 37.12 1269 ARG A O 1
ATOM 1774 N N . ALA A 1 148 ? 20.240 23.714 47.840 1.00 32.66 1270 ALA A N 1
ATOM 1775 C CA . ALA A 1 148 ? 20.051 25.148 48.008 1.00 33.47 1270 ALA A CA 1
ATOM 1776 C C . ALA A 1 148 ? 20.641 25.564 49.345 1.00 33.65 1270 ALA A C 1
ATOM 1777 O O . ALA A 1 148 ? 20.476 24.865 50.351 1.00 35.75 1270 ALA A O 1
ATOM 1784 N N . LYS A 1 149 ? 21.344 26.694 49.349 1.00 28.90 1271 LYS A N 1
ATOM 1785 C CA . LYS A 1 149 ? 22.007 27.164 50.555 1.00 31.85 1271 LYS A CA 1
ATOM 1786 C C . LYS A 1 149 ? 22.168 28.673 50.451 1.00 26.45 1271 LYS A C 1
ATOM 1787 O O . LYS A 1 149 ? 22.516 29.201 49.392 1.00 24.47 1271 LYS A O 1
ATOM 1806 N N . ILE A 1 150 ? 21.902 29.360 51.551 1.00 28.87 1272 ILE A N 1
ATOM 1807 C CA . ILE A 1 150 ? 22.018 30.810 51.609 1.00 32.04 1272 ILE A CA 1
ATOM 1808 C C . ILE A 1 150 ? 23.123 31.146 52.591 1.00 30.93 1272 ILE A C 1
ATOM 1809 O O . ILE A 1 150 ? 23.227 30.529 53.658 1.00 28.21 1272 ILE A O 1
ATOM 1825 N N . PHE A 1 151 ? 23.965 32.105 52.216 1.00 27.67 1273 PHE A N 1
ATOM 1826 C CA . PHE A 1 151 ? 25.074 32.534 53.056 1.00 31.19 1273 PHE A CA 1
ATOM 1827 C C . PHE A 1 151 ? 24.854 33.974 53.501 1.00 29.89 1273 PHE A C 1
ATOM 1828 O O . PHE A 1 151 ? 24.432 34.817 52.710 1.00 27.41 1273 PHE A O 1
ATOM 1845 N N . ASN A 1 152 ? 25.154 34.253 54.765 1.00 27.45 1274 ASN A N 1
ATOM 1846 C CA . ASN A 1 152 ? 25.141 35.621 55.273 1.00 27.51 1274 ASN A CA 1
ATOM 1847 C C . ASN A 1 152 ? 26.513 36.222 54.981 1.00 28.78 1274 ASN A C 1
ATOM 1848 O O . ASN A 1 152 ? 27.428 36.164 55.805 1.00 29.05 1274 ASN A O 1
ATOM 1859 N N . LYS A 1 153 ? 26.659 36.792 53.788 1.00 29.98 1275 LYS A N 1
ATOM 1860 C CA . LYS A 1 153 ? 27.946 37.265 53.311 1.00 30.81 1275 LYS A CA 1
ATOM 1861 C C . LYS A 1 153 ? 27.756 38.506 52.449 1.00 28.13 1275 LYS A C 1
ATOM 1862 O O . LYS A 1 153 ? 26.661 38.789 51.956 1.00 24.65 1275 LYS A O 1
ATOM 1881 N N . ASP A 1 154 ? 28.866 39.215 52.247 1.00 26.43 1276 ASP A N 1
ATOM 1882 C CA . ASP A 1 154 ? 28.893 40.492 51.543 1.00 27.26 1276 ASP A CA 1
ATOM 1883 C C . ASP A 1 154 ? 29.451 40.220 50.152 1.00 24.36 1276 ASP A C 1
ATOM 1884 O O . ASP A 1 154 ? 30.641 39.903 50.006 1.00 27.02 1276 ASP A O 1
ATOM 1893 N N . SER A 1 155 ? 28.601 40.378 49.134 1.00 23.48 1277 SER A N 1
ATOM 1894 C CA . SER A 1 155 ? 28.951 40.015 47.771 1.00 27.71 1277 SER A CA 1
ATOM 1895 C C . SER A 1 155 ? 30.025 40.914 47.180 1.00 27.51 1277 SER A C 1
ATOM 1896 O O . SER A 1 155 ? 30.591 40.568 46.142 1.00 26.21 1277 SER A O 1
ATOM 1904 N N . SER A 1 156 ? 30.294 42.065 47.794 1.00 25.53 1278 SER A N 1
ATOM 1905 C CA . SER A 1 156 ? 31.359 42.945 47.338 1.00 25.39 1278 SER A CA 1
ATOM 1906 C C . SER A 1 156 ? 32.680 42.674 48.048 1.00 27.33 1278 SER A C 1
ATOM 1907 O O . SER A 1 156 ? 33.682 43.313 47.714 1.00 28.63 1278 SER A O 1
ATOM 1915 N N . LYS A 1 157 ? 32.708 41.743 49.014 1.00 26.60 1279 LYS A N 1
ATOM 1916 C CA . LYS A 1 157 ? 33.910 41.471 49.798 1.00 29.92 1279 LYS A CA 1
ATOM 1917 C C . LYS A 1 157 ? 34.201 39.990 49.970 1.00 29.69 1279 LYS A C 1
ATOM 1918 O O . LYS A 1 157 ? 35.369 39.594 49.897 1.00 29.93 1279 LYS A O 1
ATOM 1937 N N . ASP A 1 158 ? 33.186 39.167 50.209 1.00 27.24 1280 ASP A N 1
ATOM 1938 C CA . ASP A 1 158 ? 33.364 37.727 50.401 1.00 29.32 1280 ASP A CA 1
ATOM 1939 C C . ASP A 1 158 ? 33.264 36.986 49.068 1.00 29.04 1280 ASP A C 1
ATOM 1940 O O . ASP A 1 158 ? 32.251 37.091 48.372 1.00 27.38 1280 ASP A O 1
ATOM 1949 N N . ALA A 1 159 ? 34.294 36.209 48.728 1.00 29.21 1281 ALA A N 1
ATOM 1950 C CA . ALA A 1 159 ? 34.304 35.497 47.454 1.00 31.41 1281 ALA A CA 1
ATOM 1951 C C . ALA A 1 159 ? 33.157 34.492 47.379 1.00 30.73 1281 ALA A C 1
ATOM 1952 O O . ALA A 1 159 ? 32.917 33.739 48.323 1.00 28.96 1281 ALA A O 1
ATOM 1959 N N . PHE A 1 160 ? 32.443 34.489 46.261 1.00 29.07 1282 PHE A N 1
ATOM 1960 C CA . PHE A 1 160 ? 31.451 33.447 46.029 1.00 27.93 1282 PHE A CA 1
ATOM 1961 C C . PHE A 1 160 ? 32.132 32.078 46.067 1.00 31.85 1282 PHE A C 1
ATOM 1962 O O . PHE A 1 160 ? 33.291 31.943 45.643 1.00 31.46 1282 PHE A O 1
ATOM 1979 N N . PRO A 1 161 ? 31.468 31.042 46.573 1.00 34.06 1283 PRO A N 1
ATOM 1980 C CA . PRO A 1 161 ? 32.155 29.768 46.796 1.00 36.57 1283 PRO A CA 1
ATOM 1981 C C . PRO A 1 161 ? 32.206 28.826 45.606 1.00 36.60 1283 PRO A C 1
ATOM 1982 O O . PRO A 1 161 ? 32.914 27.823 45.694 1.00 40.26 1283 PRO A O 1
ATOM 1993 N N . ASP A 1 162 ? 31.514 29.100 44.501 1.00 31.98 1284 ASP A N 1
ATOM 1994 C CA . ASP A 1 162 ? 31.441 28.122 43.418 1.00 32.96 1284 ASP A CA 1
ATOM 1995 C C . ASP A 1 162 ? 31.610 28.829 42.076 1.00 34.05 1284 ASP A C 1
ATOM 1996 O O . ASP A 1 162 ? 31.909 30.027 42.008 1.00 32.13 1284 ASP A O 1
ATOM 2005 N N . LEU A 1 163 ? 31.460 28.053 41.003 1.00 33.32 1285 LEU A N 1
ATOM 2006 C CA . LEU A 1 163 ? 31.349 28.559 39.641 1.00 34.09 1285 LEU A CA 1
ATOM 2007 C C . LEU A 1 163 ? 29.930 28.304 39.141 1.00 33.07 1285 LEU A C 1
ATOM 2008 O O . LEU A 1 163 ? 29.399 27.197 39.307 1.00 31.60 1285 LEU A O 1
ATOM 2024 N N . TYR A 1 164 ? 29.316 29.316 38.528 1.00 27.64 1286 TYR A N 1
ATOM 2025 C CA . TYR A 1 164 ? 27.885 29.280 38.240 1.00 24.01 1286 TYR A CA 1
ATOM 2026 C C . TYR A 1 164 ? 27.604 29.465 36.761 1.00 25.31 1286 TYR A C 1
ATOM 2027 O O . TYR A 1 164 ? 28.315 30.187 36.059 1.00 27.09 1286 TYR A O 1
ATOM 2045 N N . ASP A 1 165 ? 26.537 28.811 36.301 1.00 23.36 1287 ASP A N 1
ATOM 2046 C CA . ASP A 1 165 ? 26.039 29.015 34.946 1.00 24.33 1287 ASP A CA 1
ATOM 2047 C C . ASP A 1 165 ? 25.199 30.261 34.813 1.00 23.41 1287 ASP A C 1
ATOM 2048 O O . ASP A 1 165 ? 25.082 30.801 33.709 1.00 23.53 1287 ASP A O 1
ATOM 2057 N N . MET A 1 166 ? 24.608 30.720 35.907 1.00 21.52 1288 MET A N 1
ATOM 2058 C CA . MET A 1 166 ? 23.724 31.867 35.898 1.00 23.06 1288 MET A CA 1
ATOM 2059 C C . MET A 1 166 ? 23.895 32.606 37.214 1.00 22.28 1288 MET A C 1
ATOM 2060 O O . MET A 1 166 ? 23.887 31.983 38.276 1.00 20.86 1288 MET A O 1
ATOM 2074 N N . ILE A 1 167 ? 24.030 33.923 37.138 1.00 19.21 1289 ILE A N 1
ATOM 2075 C CA . ILE A 1 167 ? 24.245 34.772 38.306 1.00 20.29 1289 ILE A CA 1
ATOM 2076 C C . ILE A 1 167 ? 23.221 35.893 38.230 1.00 19.67 1289 ILE A C 1
ATOM 2077 O O . ILE A 1 167 ? 23.130 36.586 37.208 1.00 18.47 1289 ILE A O 1
ATOM 2093 N N . VAL A 1 168 ? 22.460 36.072 39.308 1.00 18.63 1290 VAL A N 1
ATOM 2094 C CA . VAL A 1 168 ? 21.296 36.949 39.335 1.00 18.45 1290 VAL A CA 1
ATOM 2095 C C . VAL A 1 168 ? 21.483 38.003 40.412 1.00 19.49 1290 VAL A C 1
ATOM 2096 O O . VAL A 1 168 ? 21.867 37.684 41.540 1.00 17.78 1290 VAL A O 1
ATOM 2109 N N . GLY A 1 169 ? 21.177 39.253 40.065 1.00 21.71 1291 GLY A N 1
ATOM 2110 C CA . GLY A 1 169 ? 21.187 40.343 41.017 1.00 22.17 1291 GLY A CA 1
ATOM 2111 C C . GLY A 1 169 ? 20.054 41.296 40.718 1.00 19.81 1291 GLY A C 1
ATOM 2112 O O . GLY A 1 169 ? 20.157 42.109 39.798 1.00 18.52 1291 GLY A O 1
ATOM 2116 N N . ILE A 1 170 ? 18.959 41.181 41.473 1.00 18.78 1292 ILE A N 1
ATOM 2117 C CA . ILE A 1 170 ? 17.736 41.942 41.237 1.00 18.81 1292 I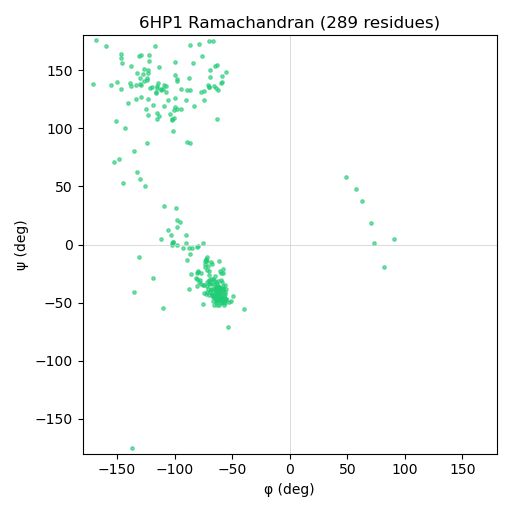LE A CA 1
ATOM 2118 C C . ILE A 1 170 ? 17.693 43.081 42.250 1.00 19.37 1292 ILE A C 1
ATOM 2119 O O . ILE A 1 170 ? 17.514 42.861 43.454 1.00 20.30 1292 ILE A O 1
ATOM 2135 N N . GLU A 1 171 ? 17.912 44.299 41.754 1.00 17.81 1293 GLU A N 1
ATOM 2136 C CA . GLU A 1 171 ? 17.934 45.514 42.566 1.00 20.00 1293 GLU A CA 1
ATOM 2137 C C . GLU A 1 171 ? 18.973 45.434 43.677 1.00 22.93 1293 GLU A C 1
ATOM 2138 O O . GLU A 1 171 ? 18.699 45.757 44.832 1.00 26.22 1293 GLU A O 1
ATOM 2150 N N . VAL A 1 172 ? 20.187 45.020 43.329 1.00 22.76 1294 VAL A N 1
ATOM 2151 C CA . VAL A 1 172 ? 21.233 44.793 44.312 1.00 24.19 1294 VAL A CA 1
ATOM 2152 C C . VAL A 1 172 ? 22.339 45.840 44.217 1.00 25.18 1294 VAL A C 1
ATOM 2153 O O . VAL A 1 172 ? 22.668 46.487 45.210 1.00 25.90 1294 VAL A O 1
ATOM 2166 N N . SER A 1 173 ? 22.924 46.016 43.027 1.00 22.87 1295 SER A N 1
ATOM 2167 C CA . SER A 1 173 ? 24.242 46.637 42.937 1.00 22.08 1295 SER A CA 1
ATOM 2168 C C . SER A 1 173 ? 24.212 48.123 43.271 1.00 19.49 1295 SER A C 1
ATOM 2169 O O . SER A 1 173 ? 25.238 48.662 43.694 1.00 22.16 1295 SER A O 1
ATOM 2177 N N . PHE A 1 174 ? 23.067 48.791 43.142 1.00 17.47 1296 PHE A N 1
ATOM 2178 C CA . PHE A 1 174 ? 23.062 50.201 43.502 1.00 22.07 1296 PHE A CA 1
ATOM 2179 C C . PHE A 1 174 ? 23.129 50.393 45.007 1.00 23.99 1296 PHE A C 1
ATOM 2180 O O . PHE A 1 174 ? 23.420 51.507 45.458 1.00 24.25 1296 PHE A O 1
ATOM 2197 N N . HIS A 1 175 ? 22.933 49.329 45.789 1.00 22.81 1297 HIS A N 1
ATOM 2198 C CA . HIS A 1 175 ? 23.196 49.407 47.221 1.00 24.81 1297 HIS A CA 1
ATOM 2199 C C . HIS A 1 175 ? 24.657 49.154 47.573 1.00 24.96 1297 HIS A C 1
ATOM 2200 O O . HIS A 1 175 ? 24.994 49.158 48.759 1.00 26.25 1297 HIS A O 1
ATOM 2214 N N . ILE A 1 176 ? 25.480 48.849 46.585 1.00 27.08 1298 ILE A N 1
ATOM 2215 C CA . ILE A 1 176 ? 26.848 48.480 46.857 1.00 26.12 1298 ILE A CA 1
ATOM 2216 C C . ILE A 1 176 ? 27.853 49.536 46.427 1.00 24.85 1298 ILE A C 1
ATOM 2217 O O . ILE A 1 176 ? 27.901 49.899 45.276 1.00 26.73 1298 ILE A O 1
ATOM 2233 N N . ARG A 1 177 ? 28.616 50.072 47.370 1.00 27.53 1299 ARG A N 1
ATOM 2234 C CA . ARG A 1 177 ? 29.596 51.072 47.047 1.00 32.67 1299 ARG A CA 1
ATOM 2235 C C . ARG A 1 177 ? 30.766 50.590 46.221 1.00 29.98 1299 ARG A C 1
ATOM 2236 O O . ARG A 1 177 ? 31.165 51.247 45.307 1.00 32.31 1299 ARG A O 1
ATOM 2257 N N . ASN A 1 178 ? 31.304 49.434 46.559 1.00 29.24 1300 ASN A N 1
ATOM 2258 C CA . ASN A 1 178 ? 32.482 48.918 45.881 1.00 35.49 1300 ASN A CA 1
ATOM 2259 C C . ASN A 1 178 ? 32.092 48.082 44.677 1.00 28.76 1300 ASN A C 1
ATOM 2260 O O . ASN A 1 178 ? 32.018 46.874 44.746 1.00 26.94 1300 ASN A O 1
ATOM 2271 N N . LYS A 1 179 ? 31.938 48.758 43.553 1.00 23.32 1301 LYS A N 1
ATOM 2272 C CA . LYS A 1 179 ? 31.425 48.120 42.352 1.00 23.41 1301 LYS A CA 1
ATOM 2273 C C . LYS A 1 179 ? 32.433 47.159 41.746 1.00 23.49 1301 LYS A C 1
ATOM 2274 O O . LYS A 1 179 ? 32.054 46.131 41.181 1.00 21.60 1301 LYS A O 1
ATOM 2293 N N . HIS A 1 180 ? 33.712 47.519 41.775 1.00 24.39 1302 HIS A N 1
ATOM 2294 C CA . HIS A 1 180 ? 34.718 46.661 41.170 1.00 26.39 1302 HIS A CA 1
ATOM 2295 C C . HIS A 1 180 ? 34.885 45.377 41.967 1.00 24.12 1302 HIS A C 1
ATOM 2296 O O . HIS A 1 180 ? 35.008 44.293 41.387 1.00 24.62 1302 HIS A O 1
ATOM 2310 N N . GLY A 1 181 ? 34.878 45.471 43.295 1.00 24.70 1303 GLY A N 1
ATOM 2311 C CA . GLY A 1 181 ? 34.930 44.259 44.092 1.00 30.00 1303 GLY A CA 1
ATOM 2312 C C . GLY A 1 181 ? 33.798 43.316 43.738 1.00 29.34 1303 GLY A C 1
ATOM 2313 O O . GLY A 1 181 ? 34.012 42.124 43.486 1.00 27.88 1303 GLY A O 1
ATOM 2317 N N . LEU A 1 182 ? 32.582 43.855 43.665 1.00 25.85 1304 LEU A N 1
ATOM 2318 C CA . LEU A 1 182 ? 31.428 43.046 43.295 1.00 21.51 1304 LEU A CA 1
ATOM 2319 C C . LEU A 1 182 ? 31.597 42.408 41.921 1.00 22.67 1304 LEU A C 1
ATOM 2320 O O . LEU A 1 182 ? 31.343 41.211 41.754 1.00 23.74 1304 LEU A O 1
ATOM 2336 N N . PHE A 1 183 ? 31.983 43.188 40.905 1.00 20.78 1305 PHE A N 1
ATOM 2337 C CA . PHE A 1 183 ? 32.010 42.603 39.565 1.00 18.08 1305 PHE A CA 1
ATOM 2338 C C . PHE A 1 183 ? 33.247 41.753 39.320 1.00 20.65 1305 PHE A C 1
ATOM 2339 O O . PHE A 1 183 ? 33.193 40.844 38.480 1.00 21.37 1305 PHE A O 1
ATOM 2356 N N . GLN A 1 184 ? 34.335 41.984 40.056 1.00 24.46 1306 GLN A N 1
ATOM 2357 C CA . GLN A 1 184 ? 35.407 41.000 40.140 1.00 26.56 1306 GLN A CA 1
ATOM 2358 C C . GLN A 1 184 ? 34.870 39.668 40.649 1.00 26.86 1306 GLN A C 1
ATOM 2359 O O . GLN A 1 184 ? 35.199 38.599 40.120 1.00 24.33 1306 GLN A O 1
ATOM 2373 N N . ASN A 1 185 ? 34.051 39.719 41.697 1.00 25.66 1307 ASN A N 1
ATOM 2374 C CA . ASN A 1 185 ? 33.501 38.505 42.280 1.00 25.11 1307 ASN A CA 1
ATOM 2375 C C . ASN A 1 185 ? 32.608 37.774 41.283 1.00 26.18 1307 ASN A C 1
ATOM 2376 O O . ASN A 1 185 ? 32.722 36.551 41.112 1.00 29.03 1307 ASN A O 1
ATOM 2387 N N . ILE A 1 186 ? 31.749 38.519 40.590 1.00 21.98 1308 ILE A N 1
ATOM 2388 C CA . ILE A 1 186 ? 30.821 37.940 39.621 1.00 20.16 1308 ILE A CA 1
ATOM 2389 C C . ILE A 1 186 ? 31.584 37.309 38.463 1.00 22.65 1308 ILE A C 1
ATOM 2390 O O . ILE A 1 186 ? 31.319 36.165 38.066 1.00 24.33 1308 ILE A O 1
ATOM 2406 N N . SER A 1 187 ? 32.525 38.059 37.888 1.00 25.09 1309 SER A N 1
ATOM 2407 C CA . SER A 1 187 ? 33.254 37.562 36.729 1.00 31.15 1309 SER A CA 1
ATOM 2408 C C . SER A 1 187 ? 34.060 36.320 37.077 1.00 32.10 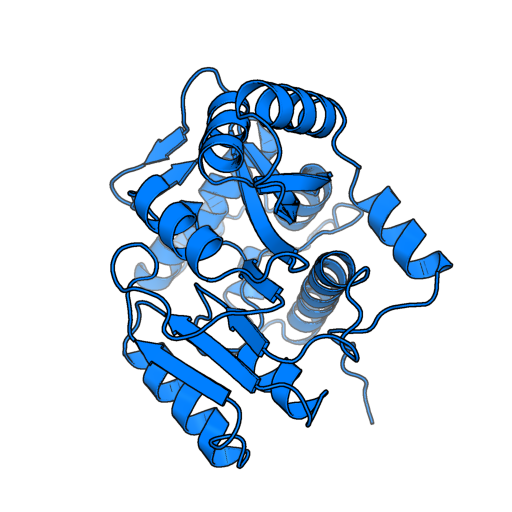1309 SER A C 1
ATOM 2409 O O . SER A 1 187 ? 34.118 35.368 36.289 1.00 29.72 1309 SER A O 1
ATOM 2417 N N . SER A 1 188 ? 34.692 36.313 38.251 1.00 30.80 1310 SER A N 1
ATOM 2418 C CA . SER A 1 188 ? 35.518 35.188 38.655 1.00 31.69 1310 SER A CA 1
ATOM 2419 C C . SER A 1 188 ? 34.706 33.948 38.984 1.00 30.50 1310 SER A C 1
ATOM 2420 O O . SER A 1 188 ? 35.271 32.851 39.019 1.00 31.00 1310 SER A O 1
ATOM 2428 N N . SER A 1 189 ? 33.412 34.090 39.245 1.00 29.11 1311 SER A N 1
ATOM 2429 C CA . SER A 1 189 ? 32.557 32.947 39.524 1.00 28.47 1311 SER A CA 1
ATOM 2430 C C . SER A 1 189 ? 31.637 32.591 38.366 1.00 25.55 1311 SER A C 1
ATOM 2431 O O . SER A 1 189 ? 30.719 31.778 38.543 1.00 29.97 1311 SER A O 1
ATOM 2439 N N . LEU A 1 190 ? 31.865 33.138 37.180 1.00 21.68 1312 LEU A N 1
ATOM 2440 C CA . LEU A 1 190 ? 30.962 32.915 36.064 1.00 22.22 1312 LEU A CA 1
ATOM 2441 C C . LEU A 1 190 ? 31.595 31.944 35.080 1.00 25.15 1312 LEU A C 1
ATOM 2442 O O . LEU A 1 190 ? 32.710 32.182 34.585 1.00 29.05 1312 LEU A O 1
ATOM 2458 N N . ASN A 1 191 ? 30.883 30.868 34.785 1.00 27.56 1313 ASN A N 1
ATOM 2459 C CA . ASN A 1 191 ? 31.370 29.927 33.786 1.00 33.38 1313 ASN A CA 1
ATOM 2460 C C . ASN A 1 191 ? 31.406 30.603 32.419 1.00 33.86 1313 ASN A C 1
ATOM 2461 O O . ASN A 1 191 ? 30.669 31.553 32.153 1.00 27.76 1313 ASN A O 1
ATOM 2472 N N . GLU A 1 192 ? 32.285 30.113 31.543 1.00 38.67 1314 GLU A N 1
ATOM 2473 C CA . GLU A 1 192 ? 32.570 30.849 30.316 1.00 44.95 1314 GLU A CA 1
ATOM 2474 C C . GLU A 1 192 ? 31.311 31.072 29.489 1.00 37.44 1314 GLU A C 1
ATOM 2475 O O . GLU A 1 192 ? 31.141 32.142 28.893 1.00 39.26 1314 GLU A O 1
ATOM 2487 N N . GLU A 1 193 ? 30.413 30.081 29.440 1.00 31.57 1315 GLU A N 1
ATOM 2488 C CA . GLU A 1 193 ? 29.164 30.205 28.697 1.00 33.44 1315 GLU A CA 1
ATOM 2489 C C . GLU A 1 193 ? 27.995 30.654 29.575 1.00 32.11 1315 GLU A C 1
ATOM 2490 O O . GLU A 1 193 ? 26.833 30.451 29.205 1.00 32.48 1315 GLU A O 1
ATOM 2502 N N . GLY A 1 194 ? 28.273 31.234 30.725 1.00 31.83 1316 GLY A N 1
ATOM 2503 C CA . GLY A 1 194 ? 27.220 31.625 31.639 1.00 28.79 1316 GLY A CA 1
ATOM 2504 C C . GLY A 1 194 ? 26.654 33.015 31.354 1.00 26.56 1316 GLY A C 1
ATOM 2505 O O . GLY A 1 194 ? 27.172 33.792 30.557 1.00 27.76 1316 GLY A O 1
ATOM 2509 N N . THR A 1 195 ? 25.582 33.314 32.065 1.00 23.70 1317 THR A N 1
ATOM 2510 C CA . THR A 1 195 ? 24.834 34.561 31.935 1.00 23.72 1317 THR A CA 1
ATOM 2511 C C . THR A 1 195 ? 24.750 35.253 33.289 1.00 21.34 1317 THR A C 1
ATOM 2512 O O . THR A 1 195 ? 24.571 34.595 34.318 1.00 21.36 1317 THR A O 1
ATOM 2523 N N . VAL A 1 196 ? 24.861 36.575 33.280 1.00 18.25 1318 VAL A N 1
ATOM 2524 C CA . VAL A 1 196 ? 24.528 37.417 34.431 1.00 19.08 1318 VAL A CA 1
ATOM 2525 C C . VAL A 1 196 ? 23.218 38.140 34.112 1.00 20.58 1318 VAL A C 1
ATOM 2526 O O . VAL A 1 196 ? 23.075 38.746 33.041 1.00 22.51 1318 VAL A O 1
ATOM 2539 N N . LEU A 1 197 ? 22.281 38.091 35.042 1.00 17.78 1319 LEU A N 1
ATOM 2540 C CA . LEU A 1 197 ? 20.976 38.733 34.887 1.00 16.92 1319 LEU A CA 1
ATOM 2541 C C . LEU A 1 197 ? 20.827 39.766 35.994 1.00 17.35 1319 LEU A C 1
ATOM 2542 O O . LEU A 1 197 ? 20.871 39.418 37.177 1.00 17.64 1319 LEU A O 1
ATOM 2558 N N . LEU A 1 198 ? 20.649 41.020 35.609 1.00 15.31 1320 LEU A N 1
ATOM 2559 C CA . LEU A 1 198 ? 20.531 42.102 36.569 1.00 14.48 1320 LEU A CA 1
ATOM 2560 C C . LEU A 1 198 ? 19.259 42.885 36.310 1.00 15.36 1320 LEU A C 1
ATOM 2561 O O . LEU A 1 198 ? 18.804 43.023 35.163 1.00 15.38 1320 LEU A O 1
ATOM 2577 N N . ILE A 1 199 ? 18.736 43.450 37.385 1.00 15.65 1321 ILE A N 1
ATOM 2578 C CA . ILE A 1 199 ? 17.676 44.440 37.314 1.00 15.81 1321 ILE A CA 1
ATOM 2579 C C . ILE A 1 199 ? 18.333 45.569 38.101 1.00 17.95 1321 ILE A C 1
ATOM 2580 O O . ILE A 1 199 ? 18.609 45.413 39.265 1.00 16.82 1321 ILE A O 1
ATOM 2596 N N . ASP A 1 200 ? 18.592 46.701 37.460 1.00 18.61 1322 ASP A N 1
ATOM 2597 C CA . ASP A 1 200 ? 19.347 47.764 38.096 1.00 16.95 1322 ASP A CA 1
ATOM 2598 C C . ASP A 1 200 ? 19.126 49.128 37.437 1.00 16.71 1322 ASP A C 1
ATOM 2599 O O . ASP A 1 200 ? 18.502 49.223 36.402 1.00 17.53 1322 ASP A O 1
ATOM 2608 N N . TYR A 1 201 ? 19.634 50.160 38.083 1.00 16.88 1323 TYR A N 1
ATOM 2609 C CA . TYR A 1 201 ? 19.520 51.519 37.603 1.00 18.67 1323 TYR A CA 1
ATOM 2610 C C . TYR A 1 201 ? 20.746 52.045 36.851 1.00 18.75 1323 TYR A C 1
ATOM 2611 O O . TYR A 1 201 ? 21.862 51.722 37.184 1.00 18.52 1323 TYR A O 1
ATOM 2629 N N . ILE A 1 202 ? 20.478 52.821 35.814 1.00 16.84 1324 ILE A N 1
ATOM 2630 C CA . ILE A 1 202 ? 21.483 53.581 35.072 1.00 16.18 1324 ILE A CA 1
ATOM 2631 C C . ILE A 1 202 ? 21.189 55.062 35.280 1.00 17.42 1324 ILE A C 1
ATOM 2632 O O . ILE A 1 202 ? 20.034 55.493 35.157 1.00 18.11 1324 ILE A O 1
ATOM 2648 N N . ALA A 1 203 ? 22.226 55.844 35.563 1.00 16.54 1325 ALA A N 1
ATOM 2649 C CA . ALA A 1 203 ? 22.076 57.293 35.703 1.00 17.39 1325 ALA A CA 1
ATOM 2650 C C . ALA A 1 203 ? 22.270 57.942 34.339 1.00 21.12 1325 ALA A C 1
ATOM 2651 O O . ALA A 1 203 ? 23.228 57.627 33.624 1.00 22.46 1325 ALA A O 1
ATOM 2658 N N . ASN A 1 204 ? 21.373 58.859 33.984 1.00 20.64 1326 ASN A N 1
ATOM 2659 C CA . ASN A 1 204 ? 21.411 59.519 32.685 1.00 20.77 1326 ASN A CA 1
ATOM 2660 C C . ASN A 1 204 ? 22.055 60.890 32.778 1.00 22.72 1326 ASN A C 1
ATOM 2661 O O . ASN A 1 204 ? 21.721 61.800 32.022 1.00 26.13 1326 ASN A O 1
ATOM 2672 N N . THR A 1 205 ? 22.993 61.029 33.699 1.00 25.04 1327 THR A N 1
ATOM 2673 C CA . THR A 1 205 ? 23.634 62.284 34.045 1.00 29.55 1327 THR A CA 1
ATOM 2674 C C . THR A 1 205 ? 25.113 62.198 33.728 1.00 26.65 1327 THR A C 1
ATOM 2675 O O . THR A 1 205 ? 25.646 61.127 33.419 1.00 25.49 1327 THR A O 1
ATOM 2686 N N . ARG A 1 206 ? 25.791 63.347 33.816 1.00 25.30 1328 ARG A N 1
ATOM 2687 C CA . ARG A 1 206 ? 27.219 63.357 33.541 1.00 30.47 1328 ARG A CA 1
ATOM 2688 C C . ARG A 1 206 ? 28.002 62.647 34.633 1.00 29.80 1328 ARG A C 1
ATOM 2689 O O . ARG A 1 206 ? 29.062 62.081 34.358 1.00 31.24 1328 ARG A O 1
ATOM 2710 N N . GLY A 1 207 ? 27.520 62.692 35.868 1.00 29.37 1329 GLY A N 1
ATOM 2711 C CA . GLY A 1 207 ? 28.192 62.054 36.969 1.00 31.76 1329 GLY A CA 1
ATOM 2712 C C . GLY A 1 207 ? 27.269 61.055 37.634 1.00 34.31 1329 GLY A C 1
ATOM 2713 O O . GLY A 1 207 ? 26.046 61.082 37.443 1.00 30.93 1329 GLY A O 1
ATOM 2717 N N . PRO A 1 208 ? 27.832 60.151 38.426 1.00 32.12 1330 PRO A N 1
ATOM 2718 C CA . PRO A 1 208 ? 26.990 59.155 39.092 1.00 28.86 1330 PRO A CA 1
ATOM 2719 C C . PRO A 1 208 ? 26.018 59.835 40.049 1.00 29.33 1330 PRO A C 1
ATOM 2720 O O . PRO A 1 208 ? 26.254 60.943 40.526 1.00 29.08 1330 PRO A O 1
ATOM 2731 N N . ILE A 1 209 ? 24.897 59.165 40.304 1.00 30.53 1331 ILE A N 1
ATOM 2732 C CA . ILE A 1 209 ? 23.910 59.644 41.267 1.00 34.33 1331 ILE A CA 1
ATOM 2733 C C . ILE A 1 209 ? 24.143 58.914 42.579 1.00 33.18 1331 ILE A C 1
ATOM 2734 O O . ILE A 1 209 ? 24.012 57.682 42.649 1.00 30.56 1331 ILE A O 1
ATOM 2750 N N . VAL A 1 210 ? 24.504 59.674 43.612 1.00 37.72 1332 VAL A N 1
ATOM 2751 C CA . VAL A 1 210 ? 24.947 59.129 44.890 1.00 49.60 1332 VAL A CA 1
ATOM 2752 C C . VAL A 1 210 ? 24.144 59.753 46.022 1.00 60.43 1332 VAL A C 1
ATOM 2753 O O . VAL A 1 210 ? 23.752 60.925 45.964 1.00 62.70 1332 VAL A O 1
ATOM 2766 N N . ASP A 1 211 ? 23.917 58.956 47.068 1.00 63.56 1333 ASP A N 1
ATOM 2767 C CA . ASP A 1 211 ? 23.261 59.425 48.289 1.00 65.90 1333 ASP A CA 1
ATOM 2768 C C . ASP A 1 211 ? 23.784 58.587 49.449 1.00 69.19 1333 ASP A C 1
ATOM 2769 O O . ASP A 1 211 ? 23.387 57.424 49.596 1.00 46.41 1333 ASP A O 1
ATOM 2778 N N . GLN A 1 212 ? 24.637 59.196 50.283 1.00 103.46 1334 GLN A N 1
ATOM 2779 C CA . GLN A 1 212 ? 25.380 58.456 51.302 1.00 114.45 1334 GLN A CA 1
ATOM 2780 C C . GLN A 1 212 ? 24.509 58.041 52.481 1.00 104.33 1334 GLN A C 1
ATOM 2781 O O . GLN A 1 212 ? 24.740 56.975 53.063 1.00 110.42 1334 GLN A O 1
ATOM 2795 N N . ASN A 1 213 ? 23.526 58.859 52.865 1.00 84.61 1335 ASN A N 1
ATOM 2796 C CA . ASN A 1 213 ? 22.700 58.512 54.018 1.00 84.95 1335 ASN A CA 1
ATOM 2797 C C . ASN A 1 213 ? 21.925 57.222 53.781 1.00 82.36 1335 ASN A C 1
ATOM 2798 O O . ASN A 1 213 ? 21.665 56.473 54.730 1.00 95.85 1335 ASN A O 1
ATOM 2809 N N . VAL A 1 214 ? 21.547 56.944 52.529 1.00 65.54 1336 VAL A N 1
ATOM 2810 C CA . VAL A 1 214 ? 20.927 55.673 52.177 1.00 57.73 1336 VAL A CA 1
ATOM 2811 C C . VAL A 1 214 ? 21.903 54.725 51.492 1.00 57.98 1336 VAL A C 1
ATOM 2812 O O . VAL A 1 214 ? 21.519 53.605 51.132 1.00 61.16 1336 VAL A O 1
ATOM 2825 N N . GLU A 1 215 ? 23.158 55.134 51.318 1.00 55.26 1337 GLU A N 1
ATOM 2826 C CA . GLU A 1 215 ? 24.180 54.318 50.672 1.00 59.92 1337 GLU A CA 1
ATOM 2827 C C . GLU A 1 215 ? 23.656 53.751 49.351 1.00 46.04 1337 GLU A C 1
ATOM 2828 O O . GLU A 1 215 ? 23.589 52.538 49.132 1.00 40.07 1337 GLU A O 1
ATOM 2840 N N . VAL A 1 216 ? 23.264 54.673 48.473 1.00 37.44 1338 VAL A N 1
ATOM 2841 C CA . VAL A 1 216 ? 22.848 54.372 47.107 1.00 32.36 1338 VAL A CA 1
ATOM 2842 C C . VAL A 1 216 ? 23.843 55.041 46.167 1.00 31.20 1338 VAL A C 1
ATOM 2843 O O . VAL A 1 216 ? 24.164 56.223 46.341 1.00 31.83 1338 VAL A O 1
ATOM 2856 N N . SER A 1 217 ? 24.341 54.287 45.188 1.00 26.24 1339 SER A N 1
ATOM 2857 C CA . SER A 1 217 ? 25.223 54.850 44.169 1.00 25.26 1339 SER A CA 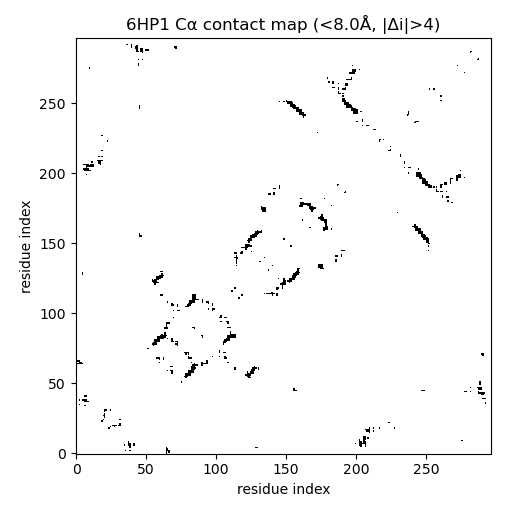1
ATOM 2858 C C . SER A 1 217 ? 24.867 54.233 42.826 1.00 24.14 1339 SER A C 1
ATOM 2859 O O . SER A 1 217 ? 24.908 53.008 42.660 1.00 23.97 1339 SER A O 1
ATOM 2867 N N . ILE A 1 218 ? 24.514 55.088 41.878 1.00 22.76 1340 ILE A N 1
ATOM 2868 C CA . ILE A 1 218 ? 24.033 54.655 40.579 1.00 20.51 1340 ILE A CA 1
ATOM 2869 C C . ILE A 1 218 ? 25.004 55.084 39.496 1.00 20.82 1340 ILE A C 1
ATOM 2870 O O . ILE A 1 218 ? 25.132 56.288 39.220 1.00 22.02 1340 ILE A O 1
ATOM 2886 N N . PRO A 1 219 ? 25.678 54.150 38.829 1.00 21.12 1341 PRO A N 1
ATOM 2887 C CA . PRO A 1 219 ? 26.651 54.551 37.816 1.00 19.89 1341 PRO A CA 1
ATOM 2888 C C . PRO A 1 219 ? 25.968 55.147 36.601 1.00 18.47 1341 PRO A C 1
ATOM 2889 O O . PRO A 1 219 ? 24.834 54.792 36.258 1.00 17.53 1341 PRO A O 1
ATOM 2900 N N . THR A 1 220 ? 26.686 56.051 35.952 1.00 19.78 1342 THR A N 1
ATOM 2901 C CA . THR A 1 220 ? 26.275 56.610 34.684 1.00 21.97 1342 THR A CA 1
ATOM 2902 C C . THR A 1 220 ? 26.373 55.563 33.574 1.00 20.94 1342 THR A C 1
ATOM 2903 O O . THR A 1 220 ? 26.897 54.460 33.759 1.00 19.65 1342 THR A O 1
ATOM 2914 N N . VAL A 1 221 ? 25.911 55.953 32.388 1.00 20.97 1343 VAL A N 1
ATOM 2915 C CA . VAL A 1 221 ? 26.006 55.092 31.209 1.00 23.03 1343 VAL A CA 1
ATOM 2916 C C . VAL A 1 221 ? 27.449 54.709 30.943 1.00 24.08 1343 VAL A C 1
ATOM 2917 O O . VAL A 1 221 ? 27.775 53.535 30.748 1.00 23.05 1343 VAL A O 1
ATOM 2930 N N . GLN A 1 222 ? 28.331 55.709 30.884 1.00 25.31 1344 GLN A N 1
ATOM 2931 C CA . GLN A 1 222 ? 29.735 55.439 30.588 1.00 23.59 1344 GLN A CA 1
ATOM 2932 C C . GLN A 1 222 ? 30.362 54.589 31.682 1.00 22.32 1344 GLN A C 1
ATOM 2933 O O . GLN A 1 222 ? 31.155 53.686 31.399 1.00 22.95 1344 GLN A O 1
ATOM 2947 N N . GLU A 1 223 ? 30.000 54.840 32.942 1.00 20.76 1345 GLU A N 1
ATOM 2948 C CA . GLU A 1 223 ? 30.555 54.051 34.031 1.00 21.33 1345 GLU A CA 1
ATOM 2949 C C . GLU A 1 223 ? 30.124 52.594 33.917 1.00 22.65 1345 GLU A C 1
ATOM 2950 O O . GLU A 1 223 ? 30.929 51.683 34.158 1.00 22.29 1345 GLU A O 1
ATOM 2962 N N . TRP A 1 224 ? 28.873 52.343 33.501 1.00 21.81 1346 TRP A N 1
ATOM 2963 C CA . TRP A 1 224 ? 28.426 50.969 33.287 1.00 19.63 1346 TRP A CA 1
ATOM 2964 C C . TRP A 1 224 ? 29.186 50.310 32.139 1.00 19.89 1346 TRP A C 1
ATOM 2965 O O . TRP A 1 224 ? 29.609 49.150 32.240 1.00 20.25 1346 TRP A O 1
ATOM 2986 N N . ILE A 1 225 ? 29.346 51.021 31.022 1.00 21.62 1347 ILE A N 1
ATOM 2987 C CA . ILE A 1 225 ? 30.103 50.485 29.892 1.00 25.77 1347 ILE A CA 1
ATOM 2988 C C . ILE A 1 225 ? 31.456 49.967 30.355 1.00 27.02 1347 ILE A C 1
ATOM 2989 O O . ILE A 1 225 ? 31.859 48.840 30.029 1.00 25.94 1347 ILE A O 1
ATOM 3005 N N . GLU A 1 226 ? 32.175 50.784 31.131 1.00 24.23 1348 GLU A N 1
ATOM 3006 C CA . GLU A 1 226 ? 33.562 50.481 31.463 1.00 23.33 1348 GLU A CA 1
ATOM 3007 C C . GLU A 1 226 ? 33.653 49.472 32.593 1.00 24.06 1348 GLU A C 1
ATOM 3008 O O . GLU A 1 226 ? 34.555 48.630 32.602 1.00 25.02 1348 GLU A O 1
ATOM 3020 N N . LEU A 1 227 ? 32.725 49.547 33.548 1.00 24.21 1349 LEU A N 1
ATOM 3021 C CA . LEU A 1 227 ? 32.678 48.593 34.642 1.00 24.01 1349 LEU A CA 1
ATOM 3022 C C . LEU A 1 227 ? 32.498 47.173 34.123 1.00 24.73 1349 LEU A C 1
ATOM 3023 O O . LEU A 1 227 ? 33.223 46.257 34.519 1.00 25.34 1349 LEU A O 1
ATOM 3039 N N . LEU A 1 228 ? 31.517 46.971 33.250 1.00 22.72 1350 LEU A N 1
ATOM 3040 C CA . LEU A 1 228 ? 31.290 45.653 32.677 1.00 21.66 1350 LEU A CA 1
ATOM 3041 C C . LEU A 1 228 ? 32.487 45.222 31.851 1.00 22.84 1350 LEU A C 1
ATOM 3042 O O . LEU A 1 228 ? 33.044 44.134 32.046 1.00 22.08 1350 LEU A O 1
ATOM 3058 N N . ALA A 1 229 ? 32.913 46.078 30.923 1.00 23.93 1351 ALA A N 1
ATOM 3059 C CA . ALA A 1 229 ? 34.025 45.714 30.054 1.00 24.85 1351 ALA A CA 1
ATOM 3060 C C . ALA A 1 229 ? 35.274 45.372 30.866 1.00 26.02 1351 ALA A C 1
ATOM 3061 O O . ALA A 1 229 ? 36.023 44.446 30.518 1.00 27.20 1351 ALA A O 1
ATOM 3068 N N . GLU A 1 230 ? 35.520 46.108 31.955 1.00 24.56 1352 GLU A N 1
ATOM 3069 C CA . GLU A 1 230 ? 36.717 45.850 32.761 1.00 24.98 1352 GLU A CA 1
ATOM 3070 C C . GLU A 1 230 ? 36.721 44.433 33.301 1.00 23.81 1352 GLU A C 1
ATOM 3071 O O . GLU A 1 230 ? 37.787 43.860 33.519 1.00 23.40 1352 GLU A O 1
ATOM 3083 N N . HIS A 1 231 ? 35.541 43.861 33.556 1.00 23.24 1353 HIS A N 1
ATOM 3084 C CA . HIS A 1 231 ? 35.426 42.521 34.132 1.00 24.05 1353 HIS A CA 1
ATOM 3085 C C . HIS A 1 231 ? 34.908 41.510 33.130 1.00 22.95 1353 HIS A C 1
ATOM 3086 O O . HIS A 1 231 ? 34.204 40.564 33.495 1.00 26.75 1353 HIS A O 1
ATOM 3100 N N . GLN A 1 232 ? 35.262 41.709 31.865 1.00 22.23 1354 GLN A N 1
ATOM 3101 C CA . GLN A 1 232 ? 35.080 40.743 30.789 1.00 26.54 1354 GLN A CA 1
ATOM 3102 C C . GLN A 1 232 ? 33.624 40.543 30.391 1.00 27.21 1354 GLN A C 1
ATOM 3103 O O . GLN A 1 232 ? 33.292 39.550 29.742 1.00 30.17 1354 GLN A O 1
ATOM 3117 N N . LEU A 1 233 ? 32.739 41.470 30.733 1.00 22.46 1355 LEU A N 1
ATOM 3118 C CA . LEU A 1 233 ? 31.312 41.276 30.534 1.00 20.07 1355 LEU A CA 1
ATOM 3119 C C . LEU A 1 233 ? 30.802 42.176 29.416 1.00 22.71 1355 LEU A C 1
ATOM 3120 O O . LEU A 1 233 ? 31.163 43.347 29.338 1.00 24.46 1355 LEU A O 1
ATOM 3136 N N . VAL A 1 234 ? 29.954 41.613 28.558 1.00 21.34 1356 VAL A N 1
ATOM 3137 C CA . VAL A 1 234 ? 29.343 42.351 27.464 1.00 23.51 1356 VAL A CA 1
ATOM 3138 C C . VAL A 1 234 ? 27.833 42.236 27.599 1.00 23.85 1356 VAL A C 1
ATOM 3139 O O . VAL A 1 234 ? 27.303 41.247 28.114 1.00 24.03 1356 VAL A O 1
ATOM 3152 N N . ILE A 1 235 ? 27.148 43.265 27.131 1.00 24.08 1357 ILE A N 1
ATOM 3153 C CA . ILE A 1 235 ? 25.695 43.313 27.201 1.00 23.61 1357 ILE A CA 1
ATOM 3154 C C . ILE A 1 235 ? 25.120 42.534 26.033 1.00 24.31 1357 ILE A C 1
ATOM 3155 O O . ILE A 1 235 ? 25.326 42.896 24.871 1.00 24.77 1357 ILE A O 1
ATOM 3171 N N . ASP A 1 236 ? 24.363 41.486 26.336 1.00 21.03 1358 ASP A N 1
ATOM 3172 C CA . ASP A 1 236 ? 23.679 40.769 25.271 1.00 24.81 1358 ASP A CA 1
ATOM 3173 C C . ASP A 1 236 ? 22.326 41.402 24.983 1.00 24.55 1358 ASP A C 1
ATOM 3174 O O . ASP A 1 236 ? 21.919 41.519 23.826 1.00 23.21 1358 ASP A O 1
ATOM 3183 N N . GLU A 1 237 ? 21.646 41.848 26.025 1.00 23.50 1359 GLU A N 1
ATOM 3184 C CA . GLU A 1 237 ? 20.370 42.529 25.901 1.00 22.80 1359 GLU A CA 1
ATOM 3185 C C . GLU A 1 237 ? 20.245 43.510 27.053 1.00 19.93 1359 GLU A C 1
ATOM 3186 O O . GLU A 1 237 ? 20.632 43.202 28.183 1.00 18.84 1359 GLU A O 1
ATOM 3198 N N . ILE A 1 238 ? 19.701 44.693 26.763 1.00 17.36 1360 ILE A N 1
ATOM 3199 C CA . ILE A 1 238 ? 19.403 45.704 27.779 1.00 17.82 1360 ILE A CA 1
ATOM 3200 C C . ILE A 1 238 ? 17.997 46.215 27.492 1.00 18.88 1360 ILE A C 1
ATOM 3201 O O . ILE A 1 238 ? 17.707 46.638 26.369 1.00 22.22 1360 ILE A O 1
ATOM 3217 N N . ILE A 1 239 ? 17.119 46.149 28.495 1.00 16.24 1361 ILE A N 1
ATOM 3218 C CA . ILE A 1 239 ? 15.692 46.420 28.327 1.00 15.00 1361 ILE A CA 1
ATOM 3219 C C . ILE A 1 239 ? 15.312 47.531 29.295 1.00 16.42 1361 ILE A C 1
ATOM 3220 O O . ILE A 1 239 ? 15.531 47.409 30.516 1.00 17.63 1361 ILE A O 1
ATOM 3236 N N . ASP A 1 240 ? 14.732 48.597 28.770 1.00 17.10 1362 ASP A N 1
ATOM 3237 C CA . ASP A 1 240 ? 14.383 49.761 29.570 1.00 15.95 1362 ASP A CA 1
ATOM 3238 C C . ASP A 1 240 ? 12.933 49.650 30.017 1.00 15.48 1362 ASP A C 1
ATOM 3239 O O . ASP A 1 240 ? 12.018 49.597 29.189 1.00 16.17 1362 ASP A O 1
ATOM 3248 N N . VAL A 1 241 ? 12.739 49.558 31.337 1.00 15.85 1363 VAL A N 1
ATOM 3249 C CA . VAL A 1 241 ? 11.421 49.438 31.938 1.00 16.88 1363 VAL A CA 1
ATOM 3250 C C . VAL A 1 241 ? 10.934 50.769 32.524 1.00 18.25 1363 VAL A C 1
ATOM 3251 O O . VAL A 1 241 ?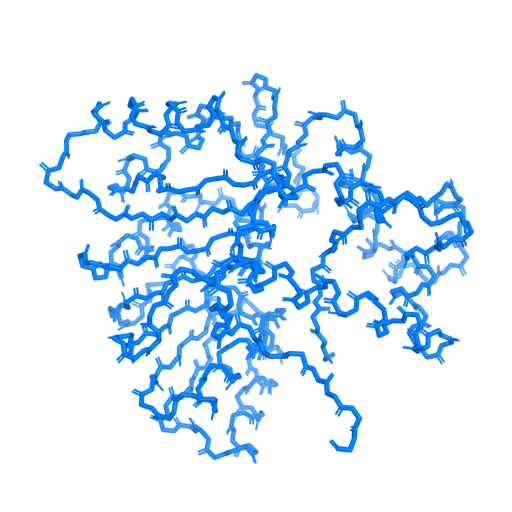 9.825 50.829 33.072 1.00 19.72 1363 VAL A O 1
ATOM 3264 N N . SER A 1 242 ? 11.719 51.841 32.377 1.00 17.72 1364 SER A N 1
ATOM 3265 C CA . SER A 1 242 ? 11.457 53.084 33.117 1.00 19.41 1364 SER A CA 1
ATOM 3266 C C . SER A 1 242 ? 10.040 53.612 32.972 1.00 17.54 1364 SER A C 1
ATOM 3267 O O . SER A 1 242 ? 9.416 53.917 34.007 1.00 17.04 1364 SER A O 1
ATOM 3275 N N . PRO A 1 243 ? 9.468 53.749 31.768 1.00 16.79 1365 PRO A N 1
ATOM 3276 C CA . PRO A 1 243 ? 8.114 54.340 31.672 1.00 19.09 1365 PRO A CA 1
ATOM 3277 C C . PRO A 1 243 ? 7.057 53.522 32.382 1.00 19.03 1365 PRO A C 1
ATOM 3278 O O . PRO A 1 243 ? 6.086 54.066 32.935 1.00 21.12 1365 PRO A O 1
ATOM 3289 N N . GLN A 1 244 ? 7.211 52.200 32.338 1.00 17.72 1366 GLN A N 1
ATOM 3290 C CA . GLN A 1 244 ? 6.250 51.307 32.963 1.00 17.76 1366 GLN A CA 1
ATOM 3291 C C . GLN A 1 244 ? 6.401 51.284 34.477 1.00 17.98 1366 GLN A C 1
ATOM 3292 O O . GLN A 1 244 ? 5.399 51.163 35.199 1.00 19.81 1366 GLN A O 1
ATOM 3306 N N . ILE A 1 245 ? 7.631 51.393 34.982 1.00 17.29 1367 ILE A N 1
ATOM 3307 C CA . ILE A 1 245 ? 7.826 51.519 36.421 1.00 18.53 1367 ILE A CA 1
ATOM 3308 C C . ILE A 1 245 ? 7.232 52.845 36.895 1.00 18.18 1367 ILE A C 1
ATOM 3309 O O . ILE A 1 245 ? 6.530 52.912 37.916 1.00 18.83 1367 ILE A O 1
ATOM 3325 N N . ALA A 1 246 ? 7.471 53.914 36.142 1.00 17.38 1368 ALA A N 1
ATOM 3326 C CA . ALA A 1 246 ? 6.913 55.217 36.511 1.00 20.83 1368 ALA A CA 1
ATOM 3327 C C . ALA A 1 246 ? 5.388 55.177 36.514 1.00 22.14 1368 ALA A C 1
ATOM 3328 O O . ALA A 1 246 ? 4.739 55.789 37.376 1.00 21.92 1368 ALA A O 1
ATOM 3335 N N . ASN A 1 247 ? 4.788 54.485 35.542 1.00 20.87 1369 ASN A N 1
ATOM 3336 C CA . ASN A 1 247 ? 3.334 54.356 35.525 1.00 20.29 1369 ASN A CA 1
ATOM 3337 C C . ASN A 1 247 ? 2.831 53.732 36.817 1.00 21.08 1369 ASN A C 1
ATOM 3338 O O . ASN A 1 247 ? 1.856 54.209 37.408 1.00 21.23 1369 ASN A O 1
ATOM 3349 N N . ALA A 1 248 ? 3.501 52.681 37.278 1.00 23.25 1370 ALA A N 1
ATOM 3350 C CA . ALA A 1 248 ? 3.083 51.977 38.477 1.00 24.02 1370 ALA A CA 1
ATOM 3351 C C . ALA A 1 248 ? 3.304 52.805 39.730 1.00 23.18 1370 ALA A C 1
ATOM 3352 O O . ALA A 1 248 ? 2.517 52.710 40.679 1.00 22.98 1370 ALA A O 1
ATOM 3359 N N . LEU A 1 249 ? 4.355 53.610 39.753 1.00 22.09 1371 LEU A N 1
ATOM 3360 C CA . LEU A 1 249 ? 4.692 54.417 40.920 1.00 23.52 1371 LEU A CA 1
ATOM 3361 C C . LEU A 1 249 ? 4.030 55.789 40.894 1.00 28.17 1371 LEU A C 1
ATOM 3362 O O . LEU A 1 249 ? 4.231 56.583 41.824 1.00 30.44 1371 LEU A O 1
ATOM 3378 N N . HIS A 1 250 ? 3.232 56.088 39.875 1.00 31.56 1372 HIS A N 1
ATOM 3379 C CA . HIS A 1 250 ? 2.493 57.346 39.862 1.00 32.36 1372 HIS A CA 1
ATOM 3380 C C . HIS A 1 250 ? 1.519 57.364 41.038 1.00 32.29 1372 HIS A C 1
ATOM 3381 O O . HIS A 1 250 ? 0.510 56.655 41.038 1.00 31.72 1372 HIS A O 1
ATOM 3395 N N . ASP A 1 251 ? 1.828 58.181 42.044 1.00 32.21 1373 ASP A N 1
ATOM 3396 C CA . ASP A 1 251 ? 1.187 58.102 43.358 1.00 32.31 1373 ASP A CA 1
ATOM 3397 C C . ASP A 1 251 ? 1.156 59.530 43.894 1.00 40.07 1373 ASP A C 1
ATOM 3398 O O . ASP A 1 251 ? 1.923 59.901 44.784 1.00 38.84 1373 ASP A O 1
ATOM 3407 N N . PRO A 1 252 ? 0.279 60.375 43.337 1.00 47.83 1374 PRO A N 1
ATOM 3408 C CA . PRO A 1 252 ? 0.416 61.830 43.556 1.00 47.30 1374 PRO A CA 1
ATOM 3409 C C . PRO A 1 252 ? 0.368 62.283 45.010 1.00 45.46 1374 PRO A C 1
ATOM 3410 O O . PRO A 1 252 ? 1.023 63.277 45.346 1.00 47.56 1374 PRO A O 1
ATOM 3421 N N . ASP A 1 253 ? -0.371 61.617 45.889 1.00 43.34 1375 ASP A N 1
ATOM 3422 C CA . ASP A 1 253 ? -0.439 62.061 47.275 1.00 45.68 1375 ASP A CA 1
ATOM 3423 C C . ASP A 1 253 ? 0.512 61.293 48.190 1.00 46.03 1375 ASP A C 1
ATOM 3424 O O . ASP A 1 253 ? 0.385 61.385 49.416 1.00 48.36 1375 ASP A O 1
ATOM 3433 N N . VAL A 1 254 ? 1.480 60.563 47.627 1.00 42.47 1376 VAL A N 1
ATOM 3434 C CA . VAL A 1 254 ? 2.252 59.627 48.439 1.00 41.12 1376 VAL A CA 1
ATOM 3435 C C . VAL A 1 254 ? 2.967 60.360 49.566 1.00 40.04 1376 VAL A C 1
ATOM 3436 O O . VAL A 1 254 ? 2.974 59.903 50.714 1.00 37.97 1376 VAL A O 1
ATOM 3449 N N . GLU A 1 255 ? 3.564 61.514 49.268 1.00 43.95 1377 GLU A N 1
ATOM 3450 C CA . GLU A 1 255 ? 4.348 62.194 50.293 1.00 48.85 1377 GLU A CA 1
ATOM 3451 C C . GLU A 1 255 ? 3.464 62.616 51.458 1.00 47.40 1377 GLU A C 1
ATOM 3452 O O . GLU A 1 255 ? 3.901 62.569 52.610 1.00 52.78 1377 GLU A O 1
ATOM 3464 N N . GLN A 1 256 ? 2.207 62.975 51.192 1.00 42.62 1378 GLN A N 1
ATOM 3465 C CA . GLN A 1 256 ? 1.285 63.281 52.285 1.00 48.94 1378 GLN A CA 1
ATOM 3466 C C . GLN A 1 256 ? 0.824 62.010 52.987 1.00 44.87 1378 GLN A C 1
ATOM 3467 O O . GLN A 1 256 ? 0.743 61.964 54.223 1.00 43.02 1378 GLN A O 1
ATOM 3481 N N . TYR A 1 257 ? 0.533 60.960 52.215 1.00 43.79 1379 TYR A N 1
ATOM 3482 C CA . TYR A 1 257 ? 0.031 59.719 52.791 1.00 42.51 1379 TYR A CA 1
ATOM 3483 C C . TYR A 1 257 ? 1.015 59.134 53.796 1.00 40.81 1379 TYR A C 1
ATOM 3484 O O . TYR A 1 257 ? 0.635 58.770 54.914 1.00 40.81 1379 TYR A O 1
ATOM 3502 N N . ILE A 1 258 ? 2.291 59.027 53.413 1.00 39.20 1380 ILE A N 1
ATOM 3503 C CA . ILE A 1 258 ? 3.252 58.351 54.272 1.00 41.33 1380 ILE A CA 1
ATOM 3504 C C . ILE A 1 258 ? 3.585 59.173 55.509 1.00 44.43 1380 ILE A C 1
ATOM 3505 O O . ILE A 1 258 ? 4.164 58.636 56.457 1.00 47.86 1380 ILE A O 1
ATOM 3521 N N . LYS A 1 259 ? 3.223 60.459 55.536 1.00 44.99 1381 LYS A N 1
ATOM 3522 C CA . LYS A 1 259 ? 3.333 61.212 56.779 1.00 49.12 1381 LYS A CA 1
ATOM 3523 C C . LYS A 1 259 ? 2.290 60.790 57.803 1.00 54.16 1381 LYS A C 1
ATOM 3524 O O . LYS A 1 259 ? 2.383 61.210 58.960 1.00 64.17 1381 LYS A O 1
ATOM 3543 N N . HIS A 1 260 ? 1.301 59.984 57.413 1.00 51.66 1382 HIS A N 1
ATOM 3544 C CA . HIS A 1 260 ? 0.340 59.424 58.356 1.00 53.61 1382 HIS A CA 1
ATOM 3545 C C . HIS A 1 260 ? 0.704 58.004 58.774 1.00 52.96 1382 HIS A C 1
ATOM 3546 O O . HIS A 1 260 ? -0.163 57.265 59.249 1.00 52.25 1382 HIS A O 1
ATOM 3560 N N . LEU A 1 261 ? 1.966 57.619 58.617 1.00 52.17 1383 LEU A N 1
ATOM 3561 C CA . LEU A 1 261 ? 2.458 56.288 58.922 1.00 52.63 1383 LEU A CA 1
ATOM 3562 C C . LEU A 1 261 ? 3.575 56.362 59.948 1.00 53.69 1383 LEU A C 1
ATOM 3563 O O . LEU A 1 261 ? 4.239 57.394 60.079 1.00 50.23 1383 LEU A O 1
ATOM 3579 N N . PRO A 1 262 ? 3.834 55.272 60.668 1.00 58.89 1384 PRO A N 1
ATOM 3580 C CA . PRO A 1 262 ? 4.938 55.278 61.632 1.00 60.62 1384 PRO A CA 1
ATOM 3581 C C . PRO A 1 262 ? 6.255 55.662 60.980 1.00 53.74 1384 PRO A C 1
ATOM 3582 O O . PRO A 1 262 ? 6.512 55.367 59.812 1.00 50.11 1384 PRO A O 1
ATOM 3593 N N . LYS A 1 263 ? 7.112 56.313 61.765 1.00 54.46 1385 LYS A N 1
ATOM 3594 C CA . LYS A 1 263 ? 8.383 56.789 61.230 1.00 56.44 1385 LYS A CA 1
ATOM 3595 C C . LYS A 1 263 ? 9.173 55.652 60.593 1.00 56.58 1385 LYS A C 1
ATOM 3596 O O . LYS A 1 263 ? 9.804 55.836 59.544 1.00 53.63 1385 LYS A O 1
ATOM 3615 N N . ALA A 1 264 ? 9.131 54.463 61.192 1.00 61.99 1386 ALA A N 1
ATOM 3616 C CA . ALA A 1 264 ? 9.808 53.304 60.620 1.00 66.86 1386 ALA A CA 1
ATOM 3617 C C . ALA A 1 264 ? 9.372 53.112 59.173 1.00 66.77 1386 ALA A C 1
ATOM 3618 O O . ALA A 1 264 ? 10.156 53.339 58.248 1.00 67.77 1386 ALA A O 1
ATOM 3625 N N . VAL A 1 265 ? 8.120 52.690 58.982 1.00 66.40 1387 VAL A N 1
ATOM 3626 C CA . VAL A 1 265 ? 7.488 52.588 57.672 1.00 64.06 1387 VAL A CA 1
ATOM 3627 C C . VAL A 1 265 ? 7.890 53.776 56.806 1.00 63.44 1387 VAL A C 1
ATOM 3628 O O . VAL A 1 265 ? 8.407 53.618 55.695 1.00 59.53 1387 VAL A O 1
ATOM 3641 N N . GLN A 1 266 ? 7.653 54.978 57.320 1.00 68.83 1388 GLN A N 1
ATOM 3642 C CA . GLN A 1 266 ? 7.865 56.191 56.540 1.00 70.51 1388 GLN A CA 1
ATOM 3643 C C . GLN A 1 266 ? 9.304 56.295 56.052 1.00 69.89 1388 GLN A C 1
ATOM 3644 O O . GLN A 1 266 ? 9.553 56.560 54.869 1.00 66.53 1388 GLN A O 1
ATOM 3658 N N . ASP A 1 267 ? 10.270 56.076 56.947 1.00 77.60 1389 ASP A N 1
ATOM 3659 C CA . ASP A 1 267 ? 11.673 56.125 56.547 1.00 84.00 1389 ASP A CA 1
ATOM 3660 C C . ASP A 1 267 ? 11.976 55.085 55.475 1.00 82.12 1389 ASP A C 1
ATOM 3661 O O . ASP A 1 267 ? 12.755 55.344 54.551 1.00 89.17 1389 ASP A O 1
ATOM 3670 N N . LEU A 1 268 ? 11.369 53.902 55.585 1.00 75.64 1390 LEU A N 1
ATOM 3671 C CA . LEU A 1 268 ? 11.652 52.814 54.652 1.00 78.30 1390 LEU A CA 1
ATOM 3672 C C . LEU A 1 268 ? 11.181 53.152 53.241 1.00 82.62 1390 LEU A C 1
ATOM 3673 O O . LEU A 1 268 ? 11.949 53.047 52.275 1.00 84.07 1390 LEU A O 1
ATOM 3689 N N . TYR A 1 269 ? 9.916 53.559 53.102 1.00 77.67 1391 TYR A N 1
ATOM 3690 C CA . TYR A 1 269 ? 9.335 53.749 51.782 1.00 59.59 1391 TYR A CA 1
ATOM 3691 C C . TYR A 1 269 ? 9.881 54.978 51.069 1.00 49.24 1391 TYR A C 1
ATOM 3692 O O . TYR A 1 269 ? 9.815 55.038 49.839 1.00 40.44 1391 TYR A O 1
ATOM 3710 N N . ILE A 1 270 ? 10.424 55.952 51.800 1.00 50.95 1392 ILE A N 1
ATOM 3711 C CA . ILE A 1 270 ? 10.805 57.211 51.174 1.00 50.39 1392 ILE A CA 1
ATOM 3712 C C . ILE A 1 270 ? 11.852 57.014 50.078 1.00 45.13 1392 ILE A C 1
ATOM 3713 O O . ILE A 1 270 ? 11.966 57.852 49.175 1.00 46.70 1392 ILE A O 1
ATOM 3729 N N . ASN A 1 271 ? 12.612 55.915 50.120 1.00 38.70 1393 ASN A N 1
ATOM 3730 C CA . ASN A 1 271 ? 13.590 55.651 49.069 1.00 39.89 1393 ASN A CA 1
ATOM 3731 C C . ASN A 1 271 ? 12.903 55.249 47.772 1.00 36.56 1393 ASN A C 1
ATOM 3732 O O . ASN A 1 271 ? 13.378 55.585 46.683 1.00 33.16 1393 ASN A O 1
ATOM 3743 N N . THR A 1 272 ? 11.789 54.515 47.870 1.00 36.92 1394 THR A N 1
ATOM 3744 C CA . THR A 1 272 ? 10.956 54.264 46.701 1.00 35.65 1394 THR A CA 1
ATOM 3745 C C . THR A 1 272 ? 10.367 55.565 46.161 1.00 31.27 1394 TH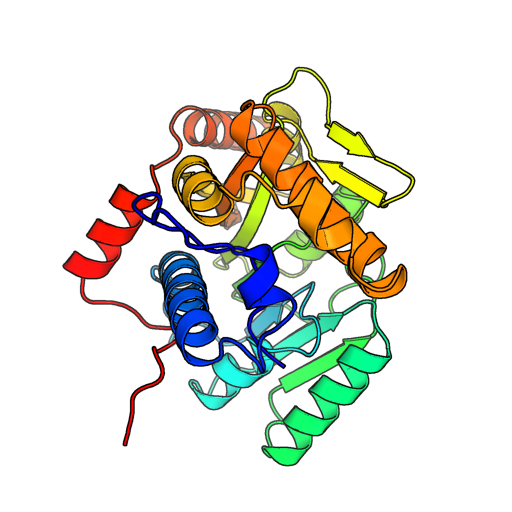R A C 1
ATOM 3746 O O . THR A 1 272 ? 10.251 55.748 44.945 1.00 29.89 1394 THR A O 1
ATOM 3757 N N . VAL A 1 273 ? 10.007 56.490 47.042 1.00 30.48 1395 VAL A N 1
ATOM 3758 C CA . VAL A 1 273 ? 9.509 57.778 46.568 1.00 30.47 1395 VAL A CA 1
ATOM 3759 C C . VAL A 1 273 ? 10.599 58.506 45.783 1.00 30.81 1395 VAL A C 1
ATOM 3760 O O . VAL A 1 273 ? 10.376 58.980 44.665 1.00 28.99 1395 VAL A O 1
ATOM 3773 N N . ASN A 1 274 ? 11.804 58.581 46.351 1.00 31.40 1396 ASN A N 1
ATOM 3774 C CA . ASN A 1 274 ? 12.892 59.299 45.699 1.00 32.98 1396 ASN A CA 1
ATOM 3775 C C . ASN A 1 274 ? 13.254 58.674 44.358 1.00 32.74 1396 ASN A C 1
ATOM 3776 O O . ASN A 1 274 ? 13.532 59.391 43.392 1.00 31.14 1396 ASN A O 1
ATOM 3787 N N . GLN A 1 275 ? 13.269 57.344 44.275 1.00 33.13 1397 GLN A N 1
ATOM 3788 C CA . GLN A 1 275 ? 13.510 56.703 42.985 1.00 33.63 1397 GLN A CA 1
ATOM 3789 C C . GLN A 1 275 ? 12.393 57.034 42.011 1.00 28.51 1397 GLN A C 1
ATOM 3790 O O . GLN A 1 275 ? 12.645 57.286 40.824 1.00 26.24 1397 GLN A O 1
ATOM 3804 N N . SER A 1 276 ? 11.149 57.053 42.500 1.00 27.02 1398 SER A N 1
ATOM 3805 C CA . SER A 1 276 ? 10.021 57.447 41.656 1.00 29.55 1398 SER A CA 1
ATOM 3806 C C . SER A 1 276 ? 10.250 58.826 41.060 1.00 26.97 1398 SER A C 1
ATOM 3807 O O . SER A 1 276 ? 10.057 59.044 39.857 1.00 25.84 1398 SER A O 1
ATOM 3814 N N . ILE A 1 277 ? 10.650 59.778 41.900 1.00 27.27 1399 ILE A N 1
ATOM 3815 C CA . ILE A 1 277 ? 10.875 61.143 41.439 1.00 27.16 1399 ILE A CA 1
ATOM 3816 C C . ILE A 1 277 ? 11.989 61.165 40.394 1.00 26.27 1399 ILE A C 1
ATOM 3817 O O . ILE A 1 277 ? 11.840 61.762 39.325 1.00 25.80 1399 ILE A O 1
ATOM 3833 N N . SER A 1 278 ? 13.113 60.499 40.685 1.00 26.16 1400 SER A N 1
ATOM 3834 C CA . SER A 1 278 ? 14.238 60.489 39.751 1.00 25.46 1400 SER A CA 1
ATOM 3835 C C . SER A 1 278 ? 13.847 59.837 38.432 1.00 23.52 1400 SER A C 1
ATOM 3836 O O . SER A 1 278 ? 14.239 60.315 37.364 1.00 22.99 1400 SER A O 1
ATOM 3844 N N . LEU A 1 279 ? 13.037 58.770 38.488 1.00 22.63 1401 LEU A N 1
ATOM 3845 C CA . LEU A 1 279 ? 12.549 58.122 37.269 1.00 22.42 1401 LEU A CA 1
ATOM 3846 C C . LEU A 1 279 ? 11.664 59.053 36.459 1.00 24.61 1401 LEU A C 1
ATOM 3847 O O . LEU A 1 279 ? 11.820 59.169 35.236 1.00 27.00 1401 LEU A O 1
ATOM 3863 N N . GLU A 1 280 ? 10.708 59.718 37.121 1.00 24.50 1402 GLU A N 1
ATOM 3864 C CA . GLU A 1 280 ? 9.823 60.631 36.406 1.00 27.26 1402 GLU A CA 1
ATOM 3865 C C . GLU A 1 280 ? 10.611 61.721 35.703 1.00 25.95 1402 GLU A C 1
ATOM 3866 O O . GLU A 1 280 ? 10.265 62.139 34.589 1.00 26.38 1402 GLU A O 1
ATOM 3878 N N . ARG A 1 281 ? 11.642 62.237 36.363 1.00 25.34 1403 ARG A N 1
ATOM 3879 C CA . ARG A 1 281 ? 12.425 63.330 35.790 1.00 25.73 1403 ARG A CA 1
ATOM 3880 C C . ARG A 1 281 ? 13.336 62.868 34.649 1.00 23.60 1403 ARG A C 1
ATOM 3881 O O . ARG A 1 281 ? 13.810 63.702 33.871 1.00 23.35 1403 ARG A O 1
ATOM 3902 N N . GLY A 1 282 ? 13.586 61.568 34.532 1.00 21.86 1404 GLY A N 1
ATOM 3903 C CA . GLY A 1 282 ? 14.484 61.034 33.530 1.00 23.23 1404 GLY A CA 1
ATOM 3904 C C . GLY A 1 282 ? 15.925 60.907 33.976 1.00 21.09 1404 GLY A C 1
ATOM 3905 O O . GLY A 1 282 ? 16.779 60.520 33.161 1.00 20.61 1404 GLY A O 1
ATOM 3909 N N . TRP A 1 283 ? 16.217 61.191 35.246 1.00 20.86 1405 TRP A N 1
ATOM 3910 C CA . TRP A 1 283 ? 17.597 61.199 35.732 1.00 20.66 1405 TRP A CA 1
ATOM 3911 C C . TRP A 1 283 ? 18.180 59.799 35.793 1.00 20.45 1405 TRP A C 1
ATOM 3912 O O . TRP A 1 283 ? 19.402 59.625 35.663 1.00 19.48 1405 TRP A O 1
ATOM 3933 N N . ILE A 1 284 ? 17.328 58.800 36.030 1.00 18.94 1406 ILE A N 1
ATOM 3934 C CA . ILE A 1 284 ? 17.757 57.415 36.093 1.00 18.03 1406 ILE A CA 1
ATOM 3935 C C . ILE A 1 284 ? 16.850 56.560 35.221 1.00 17.64 1406 ILE A C 1
ATOM 3936 O O . ILE A 1 284 ? 15.729 56.936 34.877 1.00 18.33 1406 ILE A O 1
ATOM 3952 N N . SER A 1 285 ? 17.344 55.374 34.892 1.00 17.08 1407 SER A N 1
ATOM 3953 C CA . SER A 1 285 ? 16.587 54.408 34.122 1.00 18.11 1407 SER A CA 1
ATOM 3954 C C . SER A 1 285 ? 16.620 53.077 34.851 1.00 18.58 1407 SER A C 1
ATOM 3955 O O . SER A 1 285 ? 17.673 52.675 35.330 1.00 19.01 1407 SER A O 1
ATOM 3963 N N . TYR A 1 286 ? 15.471 52.396 34.907 1.00 16.70 1408 TYR A N 1
ATOM 3964 C CA . TYR A 1 286 ? 15.325 51.079 35.526 1.00 15.73 1408 TYR A CA 1
ATOM 3965 C C . TYR A 1 286 ? 15.344 50.030 34.424 1.00 17.16 1408 TYR A C 1
ATOM 3966 O O . TYR A 1 286 ? 14.464 50.036 33.565 1.00 18.50 1408 TYR A O 1
ATOM 3984 N N . CYS A 1 287 ? 16.333 49.123 34.457 1.00 16.62 1409 CYS A N 1
ATOM 3985 C CA . CYS A 1 287 ? 16.602 48.289 33.296 1.00 18.19 1409 CYS A CA 1
ATOM 3986 C C . CYS A 1 287 ? 16.870 46.848 33.698 1.00 15.22 1409 CYS A C 1
ATOM 3987 O O . CYS A 1 287 ? 17.307 46.561 34.815 1.00 14.55 1409 CYS A O 1
ATOM 3995 N N . LEU A 1 288 ? 16.591 45.961 32.761 1.00 14.59 1410 LEU A N 1
ATOM 3996 C CA . LEU A 1 288 ? 16.942 44.558 32.839 1.00 16.18 1410 LEU A CA 1
ATOM 3997 C C . LEU A 1 288 ? 18.198 44.366 32.000 1.00 16.85 1410 LEU A C 1
ATOM 3998 O O . LEU A 1 288 ? 18.239 44.792 30.842 1.00 19.67 1410 LEU A O 1
ATOM 4014 N N . PHE A 1 289 ? 19.224 43.782 32.606 1.00 14.78 1411 PHE A N 1
ATOM 4015 C CA . PHE A 1 289 ? 20.490 43.524 31.949 1.00 14.33 1411 PHE A CA 1
ATOM 4016 C C . PHE A 1 289 ? 20.644 42.019 31.753 1.00 15.10 1411 PHE A C 1
ATOM 4017 O O . PHE A 1 289 ? 20.475 41.262 32.707 1.00 16.09 1411 PHE A O 1
ATOM 4034 N N . LYS A 1 290 ? 21.044 41.613 30.553 1.00 15.07 1412 LYS A N 1
ATOM 4035 C CA . LYS A 1 290 ? 21.443 40.238 30.267 1.00 17.39 1412 LYS A CA 1
ATOM 4036 C C . LYS A 1 290 ? 22.853 40.281 29.711 1.00 18.54 1412 LYS A C 1
ATOM 4037 O O . LYS A 1 290 ? 23.070 40.762 28.596 1.00 18.96 1412 LYS A O 1
ATOM 4056 N N . LEU A 1 291 ? 23.798 39.768 30.491 1.00 17.05 1413 LEU A N 1
ATOM 4057 C CA . LEU A 1 291 ? 25.214 39.894 30.202 1.00 18.25 1413 LEU A CA 1
ATOM 4058 C C . LEU A 1 291 ? 25.824 38.538 29.890 1.00 20.24 1413 LEU A C 1
ATOM 4059 O O . LEU A 1 291 ? 25.391 37.511 30.413 1.00 20.70 1413 LEU A O 1
ATOM 4075 N N . LYS A 1 292 ? 26.878 38.566 29.093 1.00 20.06 1414 LYS A N 1
ATOM 4076 C CA . LYS A 1 292 ? 27.674 37.388 28.785 1.00 22.23 1414 LYS A CA 1
ATOM 4077 C C . LYS A 1 292 ? 29.132 37.719 29.019 1.00 22.74 1414 LYS A C 1
ATOM 4078 O O . LYS A 1 292 ? 29.523 38.888 29.106 1.00 23.58 1414 LYS A O 1
ATOM 4097 N N . LYS A 1 293 ? 29.934 36.667 29.129 1.00 23.06 1415 LYS A N 1
ATOM 4098 C CA . LYS A 1 293 ? 31.368 36.803 29.325 1.00 28.97 1415 LYS A CA 1
ATOM 4099 C C . LYS A 1 293 ? 32.075 36.733 27.986 1.00 30.70 1415 LYS A C 1
ATOM 4100 O O . LYS A 1 293 ? 31.788 35.844 27.174 1.00 32.73 1415 LYS A O 1
ATOM 4119 N N . ALA A 1 294 ? 33.003 37.649 27.762 1.00 31.43 1416 ALA A N 1
ATOM 4120 C CA . ALA A 1 294 ? 33.780 37.687 26.527 1.00 34.10 1416 ALA A CA 1
ATOM 4121 C C . ALA A 1 294 ? 35.258 37.851 26.852 1.00 36.27 1416 ALA A C 1
ATOM 4122 O O . ALA A 1 294 ? 35.885 38.831 26.447 1.00 35.52 1416 ALA A O 1
ATOM 4129 N N . PRO A 1 295 ? 35.854 36.885 27.565 1.00 44.03 1417 PRO A N 1
ATOM 4130 C CA . PRO A 1 295 ? 37.223 37.089 28.075 1.00 50.76 1417 PRO A CA 1
ATOM 4131 C C . PRO A 1 295 ? 38.288 37.104 27.002 1.00 56.14 1417 PRO A C 1
ATOM 4132 O O . PRO A 1 295 ? 39.306 37.792 27.159 1.00 57.78 1417 PRO A O 1
ATOM 4143 N N . HIS A 1 296 ? 38.116 36.340 25.933 1.00 61.14 1418 HIS A N 1
ATOM 4144 C CA . HIS A 1 296 ? 39.126 36.330 24.882 1.00 65.91 1418 HIS A CA 1
ATOM 4145 C C . HIS A 1 296 ? 39.076 37.595 24.030 1.00 64.09 1418 HIS A C 1
ATOM 4146 O O . HIS A 1 296 ? 39.882 37.739 23.108 1.00 70.40 1418 HIS A O 1
ATOM 4160 N N . LEU A 1 297 ? 38.178 38.523 24.345 1.00 56.02 1419 LEU A N 1
ATOM 4161 C CA . LEU A 1 297 ? 38.013 39.786 23.631 1.00 53.23 1419 LEU A CA 1
ATOM 4162 C C . LEU A 1 297 ? 38.714 40.926 24.379 1.00 49.40 1419 LEU A C 1
ATOM 4163 O O . LEU A 1 297 ? 38.970 40.837 25.579 1.00 51.79 1419 LEU A O 1
ATOM 4179 N N . THR A 1 298 ? 39.062 41.996 23.646 1.00 45.89 1420 THR A N 1
ATOM 4180 C CA . THR A 1 298 ? 39.825 43.078 24.263 1.00 44.25 1420 THR A CA 1
ATOM 4181 C C . THR A 1 298 ? 38.900 44.060 24.982 1.00 38.37 1420 THR A C 1
ATOM 4182 O O . THR A 1 298 ? 37.709 44.178 24.678 1.00 35.17 1420 THR A O 1
ATOM 4193 N N . TYR A 1 299 ? 39.469 44.768 25.962 1.00 36.55 1421 TYR A N 1
ATOM 4194 C CA . TYR A 1 299 ? 38.674 45.731 26.720 1.00 36.37 1421 TYR A CA 1
ATOM 4195 C C . TYR A 1 299 ? 38.031 46.748 25.792 1.00 36.15 1421 TYR A C 1
ATOM 4196 O O . TYR A 1 299 ? 36.822 47.006 25.874 1.00 34.60 1421 TYR A O 1
ATOM 4214 N N . THR A 1 300 ? 38.821 47.320 24.880 1.00 36.74 1422 THR A N 1
ATOM 4215 C CA . THR A 1 300 ? 38.286 48.312 23.956 1.00 38.10 1422 THR A CA 1
ATOM 4216 C C . THR A 1 300 ? 37.108 47.754 23.162 1.00 34.53 1422 THR A C 1
ATOM 4217 O O . THR A 1 300 ? 36.100 48.441 22.966 1.00 34.96 1422 THR A O 1
ATOM 4228 N N . LYS A 1 301 ? 37.205 46.503 22.719 1.00 34.48 1423 LYS A N 1
ATOM 4229 C CA . LYS A 1 301 ? 36.114 45.907 21.956 1.00 37.33 1423 LYS A CA 1
ATOM 4230 C C . LYS A 1 301 ? 34.880 45.691 22.822 1.00 33.27 1423 LYS A C 1
ATOM 4231 O O . LYS A 1 301 ? 33.750 45.903 22.370 1.00 30.40 1423 LYS A O 1
ATOM 4250 N N . ARG A 1 302 ? 35.065 45.268 24.070 1.00 31.87 1424 ARG A N 1
ATOM 4251 C CA . ARG A 1 302 ? 33.914 45.113 24.956 1.00 28.83 1424 ARG A CA 1
ATOM 4252 C C . ARG A 1 302 ? 33.259 46.454 25.215 1.00 28.49 1424 ARG A C 1
ATOM 4253 O O . ARG A 1 302 ? 32.032 46.552 25.302 1.00 25.49 1424 ARG A O 1
ATOM 4274 N N . CYS A 1 303 ? 34.074 47.500 25.330 1.00 32.31 1425 CYS A N 1
ATOM 4275 C CA . CYS A 1 303 ? 33.579 48.849 25.547 1.00 29.10 1425 CYS A CA 1
ATOM 4276 C C . CYS A 1 303 ? 32.703 49.314 24.397 1.00 28.40 1425 CYS A C 1
ATOM 4277 O O . CYS A 1 303 ? 31.614 49.864 24.609 1.00 32.05 1425 CYS A O 1
ATOM 4285 N N . GLU A 1 304 ? 33.156 49.092 23.168 1.00 30.25 1426 GLU A N 1
ATOM 4286 C CA . GLU A 1 304 ? 32.395 49.52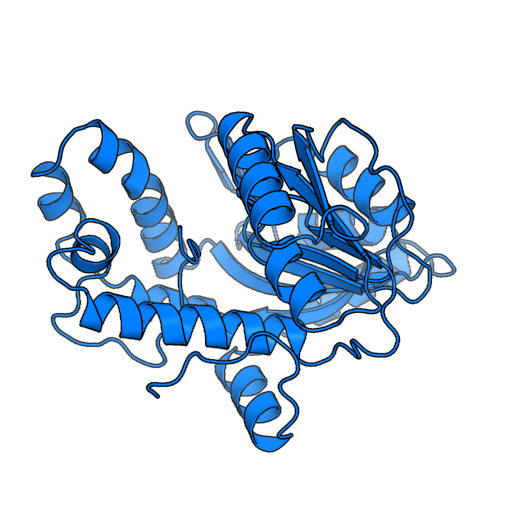4 22.001 1.00 34.52 1426 GLU A CA 1
ATOM 4287 C C . GLU A 1 304 ? 31.090 48.751 21.892 1.00 32.16 1426 GLU A C 1
ATOM 4288 O O . GLU A 1 304 ? 30.043 49.324 21.557 1.00 32.85 1426 GLU A O 1
ATOM 4300 N N . TRP A 1 305 ? 31.122 47.463 22.205 1.00 30.39 1427 TRP A N 1
ATOM 4301 C CA . TRP A 1 305 ? 29.895 46.668 22.196 1.00 28.50 1427 TRP A CA 1
ATOM 4302 C C . TRP A 1 305 ? 28.887 47.197 23.203 1.00 26.87 1427 TRP A C 1
ATOM 4303 O O . TRP A 1 305 ? 27.713 47.422 22.875 1.00 26.19 1427 TRP A O 1
ATOM 4324 N N . ASN A 1 306 ? 29.315 47.361 24.452 1.00 24.33 1428 ASN A N 1
ATOM 4325 C CA . ASN A 1 306 ? 28.397 47.823 25.482 1.00 23.56 1428 ASN A CA 1
ATOM 4326 C C . ASN A 1 306 ? 27.822 49.190 25.134 1.00 25.43 1428 ASN A C 1
ATOM 4327 O O . ASN A 1 306 ? 26.634 49.446 25.364 1.00 26.10 1428 ASN A O 1
ATOM 4338 N N . ALA A 1 307 ? 28.638 50.064 24.542 1.00 27.02 1429 ALA A N 1
ATOM 4339 C CA . ALA A 1 307 ? 28.181 51.388 24.132 1.00 28.28 1429 ALA A CA 1
ATOM 4340 C C . ALA A 1 307 ? 27.051 51.300 23.110 1.00 31.14 1429 ALA A C 1
ATOM 4341 O O . ALA A 1 307 ? 26.045 52.012 23.217 1.00 33.25 1429 ALA A O 1
ATOM 4348 N N . SER A 1 308 ? 27.220 50.449 22.093 1.00 31.86 1430 SER A N 1
ATOM 4349 C CA . SER A 1 308 ? 26.186 50.269 21.079 1.00 34.03 1430 SER A CA 1
ATOM 4350 C C . SER A 1 308 ? 24.886 49.796 21.705 1.00 30.59 1430 SER A C 1
ATOM 4351 O O . SER A 1 308 ? 23.799 50.238 21.315 1.00 30.17 1430 SER A O 1
ATOM 4359 N N . LYS A 1 309 ? 24.976 48.862 22.657 1.00 27.25 1431 LYS A N 1
ATOM 4360 C CA . LYS A 1 309 ? 23.780 48.293 23.251 1.00 28.00 1431 LYS A CA 1
ATOM 4361 C C . LYS A 1 309 ? 23.035 49.330 24.081 1.00 29.98 1431 LYS A C 1
ATOM 4362 O O . LYS A 1 309 ? 21.804 49.422 24.009 1.00 30.17 1431 LYS A O 1
ATOM 4381 N N . LEU A 1 310 ? 23.768 50.130 24.858 1.00 29.96 1432 LEU A N 1
ATOM 4382 C CA . LEU A 1 310 ? 23.134 51.118 25.720 1.00 31.29 1432 LEU A CA 1
ATOM 4383 C C . LEU A 1 310 ? 22.579 52.305 24.945 1.00 30.74 1432 LEU A C 1
ATOM 4384 O O . LEU A 1 310 ? 21.717 53.017 25.467 1.00 31.83 1432 LEU A O 1
ATOM 4400 N N . SER A 1 311 ? 23.035 52.539 23.725 1.00 28.72 1433 SER A N 1
ATOM 4401 C CA . SER A 1 311 ? 22.448 53.606 22.926 1.00 29.67 1433 SER A CA 1
ATOM 4402 C C . SER A 1 311 ? 21.138 53.190 22.269 1.00 28.23 1433 SER A C 1
ATOM 4403 O O . SER A 1 311 ? 20.508 54.020 21.608 1.00 29.87 1433 SER A O 1
ATOM 4411 N N . LYS A 1 312 ? 20.710 51.943 22.438 1.00 27.78 1434 LYS A N 1
ATOM 4412 C CA . LYS A 1 312 ? 19.510 51.420 21.780 1.00 32.45 1434 LYS A CA 1
ATOM 4413 C C . LYS A 1 312 ? 18.796 50.441 22.704 1.00 27.30 1434 LYS A C 1
ATOM 4414 O O . LYS A 1 312 ? 18.501 49.307 22.343 1.00 27.64 1434 LYS A O 1
ATOM 4433 N N . LYS A 1 313 ? 18.506 50.881 23.926 1.00 24.67 1435 LYS A N 1
ATOM 4434 C CA . LYS A 1 313 ? 17.842 50.010 24.893 1.00 24.31 1435 LYS A CA 1
ATOM 4435 C C . LYS A 1 313 ? 16.484 49.553 24.371 1.00 24.89 1435 LYS A C 1
ATOM 4436 O O . LYS A 1 313 ? 15.735 50.339 23.779 1.00 25.21 1435 LYS A O 1
ATOM 4455 N N . ARG A 1 314 ? 16.157 48.266 24.593 1.00 22.16 1436 ARG A N 1
ATOM 4456 C CA . ARG A 1 314 ? 14.874 47.753 24.107 1.00 21.92 1436 ARG A CA 1
ATOM 4457 C C . ARG A 1 314 ? 13.756 48.227 25.034 1.00 20.32 1436 ARG A C 1
ATOM 4458 O O . ARG A 1 314 ? 13.869 48.065 26.246 1.00 19.58 1436 ARG A O 1
ATOM 4479 N N . PRO A 1 315 ? 12.668 48.776 24.506 1.00 24.35 1437 PRO A N 1
ATOM 4480 C CA . PRO A 1 315 ? 11.522 49.077 25.373 1.00 28.59 1437 PRO A CA 1
ATOM 4481 C C . PRO A 1 315 ? 10.951 47.790 25.943 1.00 23.05 1437 PRO A C 1
ATOM 4482 O O . PRO A 1 315 ? 10.798 46.786 25.235 1.00 20.84 1437 PRO A O 1
ATOM 4493 N N . TYR A 1 316 ? 10.676 47.818 27.237 1.00 20.82 1438 TYR A N 1
ATOM 4494 C CA . TYR A 1 316 ? 10.076 46.665 27.894 1.00 19.51 1438 TYR A CA 1
ATOM 4495 C C . TYR A 1 316 ? 8.852 46.109 27.171 1.00 19.04 1438 TYR A C 1
ATOM 4496 O O . TYR A 1 316 ? 8.767 44.870 27.048 1.00 18.12 1438 TYR A O 1
ATOM 4514 N N . PRO A 1 317 ? 7.895 46.912 26.691 1.00 21.88 1439 PRO A N 1
ATOM 4515 C CA . PRO A 1 317 ? 6.746 46.313 25.980 1.00 24.77 1439 PRO A CA 1
ATOM 4516 C C . PRO A 1 317 ? 7.172 45.452 24.805 1.00 25.86 1439 PRO A C 1
ATOM 4517 O O . PRO A 1 317 ? 6.547 44.412 24.530 1.00 25.69 1439 PRO A O 1
ATOM 4528 N N . GLU A 1 318 ? 8.248 45.833 24.122 1.00 23.78 1440 GLU A N 1
ATOM 4529 C CA . GLU A 1 318 ? 8.759 45.030 23.013 1.00 23.81 1440 GLU A CA 1
ATOM 4530 C C . GLU A 1 318 ? 9.303 43.693 23.494 1.00 22.65 1440 GLU A C 1
ATOM 4531 O O . GLU A 1 318 ? 9.005 42.640 22.916 1.00 27.04 1440 GLU A O 1
ATOM 4543 N N . ALA A 1 319 ? 10.139 43.712 24.533 1.00 21.17 1441 ALA A N 1
ATOM 4544 C CA . ALA A 1 319 ? 10.679 42.463 25.063 1.00 21.41 1441 ALA A CA 1
ATOM 4545 C C . ALA A 1 319 ? 9.572 41.580 25.620 1.00 20.66 1441 ALA A C 1
ATOM 4546 O O . ALA A 1 319 ? 9.627 40.343 25.508 1.00 20.87 1441 ALA A O 1
ATOM 4553 N N . LEU A 1 320 ? 8.576 42.191 26.260 1.00 18.29 1442 LEU A N 1
ATOM 4554 C CA . LEU A 1 320 ? 7.460 41.425 26.811 1.00 22.33 1442 LEU A CA 1
ATOM 4555 C C . LEU A 1 320 ? 6.635 40.787 25.701 1.00 30.33 1442 LEU A C 1
ATOM 4556 O O . LEU A 1 320 ? 6.259 39.620 25.803 1.00 24.30 1442 LEU A O 1
ATOM 4572 N N . ALA A 1 321 ? 6.359 41.536 24.627 1.00 26.26 1443 ALA A N 1
ATOM 4573 C CA . ALA A 1 321 ? 5.571 40.993 23.521 1.00 27.45 1443 ALA A CA 1
ATOM 4574 C C . ALA A 1 321 ? 6.310 39.850 22.839 1.00 25.54 1443 ALA A C 1
ATOM 4575 O O . ALA A 1 321 ? 5.708 38.837 22.468 1.00 25.18 1443 ALA A O 1
ATOM 4582 N N . GLU A 1 322 ? 7.618 39.997 22.670 1.00 24.21 1444 GLU A N 1
ATOM 4583 C CA . GLU A 1 322 ? 8.435 38.923 22.116 1.00 23.84 1444 GLU A CA 1
ATOM 4584 C C . GLU A 1 322 ? 8.354 37.668 22.977 1.00 22.85 1444 GLU A C 1
ATOM 4585 O O . GLU A 1 322 ? 8.159 36.562 22.463 1.00 26.06 1444 GLU A O 1
ATOM 4597 N N . MET A 1 323 ? 8.510 37.813 24.296 1.00 19.63 1445 MET A N 1
ATOM 4598 C CA . MET A 1 323 ? 8.380 36.664 25.177 1.00 19.42 1445 MET A CA 1
ATOM 4599 C C . MET A 1 323 ? 7.021 35.992 25.005 1.00 22.19 1445 MET A C 1
ATOM 4600 O O . MET A 1 323 ? 6.934 34.773 24.859 1.00 23.04 1445 MET A O 1
ATOM 4614 N N . ILE A 1 324 ? 5.941 36.782 25.057 1.00 24.11 1446 ILE A N 1
ATOM 4615 C CA . ILE A 1 324 ? 4.598 36.220 24.935 1.00 27.21 1446 ILE A CA 1
ATOM 4616 C C . ILE A 1 324 ? 4.438 35.502 23.606 1.00 28.48 1446 ILE A C 1
ATOM 4617 O O . ILE A 1 324 ? 3.905 34.386 23.541 1.00 27.58 1446 ILE A O 1
ATOM 4633 N N . ASN A 1 325 ? 4.883 36.136 22.516 1.00 26.91 1447 ASN A N 1
ATOM 4634 C CA . ASN A 1 325 ? 4.720 35.512 21.200 1.00 33.07 1447 ASN A CA 1
ATOM 4635 C C . ASN A 1 325 ? 5.545 34.233 21.068 1.00 29.78 1447 ASN A C 1
ATOM 4636 O O . ASN A 1 325 ? 5.146 33.309 20.351 1.00 31.21 1447 ASN A O 1
ATOM 4647 N N . SER A 1 326 ? 6.687 34.159 21.748 1.00 26.53 1448 SER A N 1
ATOM 4648 C CA . SER A 1 326 ? 7.516 32.960 21.696 1.00 27.97 1448 SER A CA 1
ATOM 4649 C C . SER A 1 326 ? 6.867 31.793 22.421 1.00 28.25 1448 SER A C 1
ATOM 4650 O O . SER A 1 326 ? 7.161 30.629 22.124 1.00 29.55 1448 SER A O 1
ATOM 4658 N N . GLY A 1 327 ? 6.021 32.083 23.400 1.00 26.29 1449 GLY A N 1
ATOM 4659 C CA . GLY A 1 327 ? 5.434 31.046 24.218 1.00 26.31 1449 GLY A CA 1
ATOM 4660 C C . GLY A 1 327 ? 6.372 30.395 25.209 1.00 24.11 1449 GLY A C 1
ATOM 4661 O O . GLY A 1 327 ? 5.938 29.496 25.938 1.00 24.26 1449 GLY A O 1
ATOM 4665 N N . TYR A 1 328 ? 7.638 30.828 25.284 1.00 21.54 1450 TYR A N 1
ATOM 4666 C CA . TYR A 1 328 ? 8.640 30.192 26.136 1.00 19.87 1450 TYR A CA 1
ATOM 4667 C C . TYR A 1 328 ? 8.824 31.040 27.387 1.00 19.16 1450 TYR A C 1
ATOM 4668 O O . TYR A 1 328 ? 9.449 32.106 27.340 1.00 19.11 1450 TYR A O 1
ATOM 4686 N N . ILE A 1 329 ? 8.313 30.552 28.508 1.00 20.78 1451 ILE A N 1
ATOM 4687 C CA . ILE A 1 329 ? 8.328 31.324 29.747 1.00 24.31 1451 ILE A CA 1
ATOM 4688 C C . ILE A 1 329 ? 8.768 30.364 30.840 1.00 23.54 1451 ILE A C 1
ATOM 4689 O O . ILE A 1 329 ? 7.919 29.818 31.563 1.00 23.93 1451 ILE A O 1
ATOM 4705 N N . PRO A 1 330 ? 10.072 30.096 30.984 1.00 21.41 1452 PRO A N 1
ATOM 4706 C CA . PRO A 1 330 ? 10.494 28.994 31.849 1.00 23.08 1452 PRO A CA 1
ATOM 4707 C C . PRO A 1 330 ? 10.437 29.289 33.338 1.00 24.65 1452 PRO A C 1
ATOM 4708 O O . PRO A 1 330 ? 10.320 28.345 34.127 1.00 26.17 1452 PRO A O 1
ATOM 4719 N N . TYR A 1 331 ? 10.507 30.539 33.754 1.00 21.98 1453 TYR A N 1
ATOM 4720 C CA . TYR A 1 331 ? 10.590 30.819 35.186 1.00 21.29 1453 TYR A CA 1
ATOM 4721 C C . TYR A 1 331 ? 10.425 32.318 35.409 1.00 19.72 1453 TYR A C 1
ATOM 4722 O O . TYR A 1 331 ? 10.964 33.118 34.633 1.00 19.83 1453 TYR A O 1
ATOM 4740 N N . PRO A 1 332 ? 9.673 32.745 36.430 1.00 18.88 1454 PRO A N 1
ATOM 4741 C CA . PRO A 1 332 ? 8.809 31.977 37.334 1.00 21.13 1454 PRO A CA 1
ATOM 4742 C C . PRO A 1 332 ? 7.491 31.663 36.647 1.00 28.21 1454 PRO A C 1
ATOM 4743 O O . PRO A 1 332 ? 7.231 32.185 35.568 1.00 28.96 1454 PRO A O 1
ATOM 4754 N N . LYS A 1 333 ? 6.662 30.849 37.270 1.00 37.88 1455 LYS A N 1
ATOM 4755 C CA . LYS A 1 333 ? 5.303 30.630 36.798 1.00 46.77 1455 LYS A CA 1
ATOM 4756 C C . LYS A 1 333 ? 4.336 31.485 37.613 1.00 43.25 1455 LYS A C 1
ATOM 4757 O O . LYS A 1 333 ? 4.555 31.748 38.798 1.00 40.07 1455 LYS A O 1
ATOM 4776 N N . GLN A 1 334 ? 3.282 31.960 36.960 1.00 45.37 1456 GLN A N 1
ATOM 4777 C CA . GLN A 1 334 ? 2.248 32.680 37.692 1.00 51.82 1456 GLN A CA 1
ATOM 4778 C C . GLN A 1 334 ? 1.465 31.705 38.564 1.00 52.57 1456 GLN A C 1
ATOM 4779 O O . GLN A 1 334 ? 1.153 30.588 38.146 1.00 47.68 1456 GLN A O 1
ATOM 4793 N N . GLN A 1 335 ? 1.180 32.124 39.792 1.00 58.16 1457 GLN A N 1
ATOM 4794 C CA . GLN A 1 335 ? 0.317 31.349 40.673 1.00 70.04 1457 GLN A CA 1
ATOM 4795 C C . GLN A 1 335 ? -1.111 31.377 40.140 1.00 72.09 1457 GLN A C 1
ATOM 4796 O O . GLN A 1 335 ? -1.562 32.381 39.584 1.00 66.75 1457 GLN A O 1
ATOM 4810 N N . THR A 1 336 ? -1.819 30.261 40.294 1.00 80.91 1458 THR A N 1
ATOM 4811 C CA . THR A 1 336 ? -3.175 30.135 39.782 1.00 79.52 1458 THR A CA 1
ATOM 4812 C C . THR A 1 336 ? -4.084 29.554 40.854 1.00 70.01 1458 THR A C 1
ATOM 4813 O O . THR A 1 336 ? -3.656 28.744 41.679 1.00 72.32 1458 THR A O 1
ATOM 4824 N N . ARG A 1 337 ? -5.348 29.979 40.833 1.00 55.89 1459 ARG A N 1
ATOM 4825 C CA . ARG A 1 337 ? -6.330 29.456 41.769 1.00 51.90 1459 ARG A CA 1
ATOM 4826 C C . ARG A 1 337 ? -6.657 28.004 41.443 1.00 64.23 1459 ARG A C 1
ATOM 4827 O O . ARG A 1 337 ? -6.845 27.639 40.279 1.00 69.69 1459 ARG A O 1
ATOM 4848 N N . THR A 1 338 ? -6.706 27.176 42.482 1.00 76.00 1460 THR A N 1
ATOM 4849 C CA . THR A 1 338 ? -7.024 25.757 42.340 1.00 80.33 1460 THR A CA 1
ATOM 4850 C C . THR A 1 338 ? -6.145 25.069 41.294 1.00 78.75 1460 THR A C 1
ATOM 4851 O O . THR A 1 338 ? -5.010 25.485 41.042 1.00 70.30 1460 THR A O 1
#

Radius of gyration: 18.7 Å; Cα contacts (8 Å, |Δi|>4): 548; chains: 1; bounding box: 47×44×41 Å

B-factor: mean 41.26, std 21.16, range [12.66, 177.42]

Solvent-accessible surface area: 14663 Å² total; per-residue (Å²): 140,38,21,136,12,21,0,3,9,154,138,94,54,116,86,30,13,6,0,65,5,52,35,46,60,168,144,57,78,107,60,13,64,80,2,65,75,62,1,7,32,0,13,14,1,0,0,13,106,14,74,3,89,191,11,116,69,2,0,7,3,27,7,29,10,0,17,2,0,0,50,0,0,77,73,39,93,86,0,109,0,33,0,5,8,124,60,139,65,52,5,85,53,0,56,98,52,5,72,142,87,138,14,51,92,54,4,111,5,38,66,100,36,8,15,145,52,82,13,77,39,85,2,37,1,0,1,0,20,38,16,1,5,102,25,193,44,29,107,31,0,0,100,16,0,5,73,6,3,52,89,158,3,4,0,0,0,0,1,2,0,0,66,54,243,30,67,48,96,62,132,142,51,108,20,21,5,7,8,54,98,70,0,8,70,10,0,0,89,13,56,0,16,0,67,13,4,0,28,0,15,74,20,0,18,23,2,9,74,12,119,56,16,93,109,33,6,122,155,35,87,140,78,44,31,76,128,16,77,45,33,7,68,32,15,73,19,11,102,155,39,108,4,5,0,0,0,0,4,0,72,46,18,48,163,73,82,88,84,114,14,20,102,123,0,42,55,42,11,97,124,60,51,71,4,63,90,2,34,46,67,6,102,127,74,60,101,51,9,3,2,123,71,170,113,186,182